Protein AF-A8DVN5-F1 (afdb_monomer)

pLDDT: mean 87.0, std 6.06, range [65.44, 95.31]

Radius of gyration: 21.35 Å; Cα contacts (8 Å, |Δi|>4): 149; chains: 1; bounding box: 51×36×56 Å

Solvent-accessible surface area (backbone atoms only — not comparable to full-atom values): 10436 Å² total; per-residue (Å²): 66,72,69,41,48,72,71,69,41,56,65,69,58,21,48,54,54,31,49,48,52,50,21,44,77,69,68,41,41,72,66,45,21,52,51,52,51,56,56,54,51,62,78,42,45,66,59,52,53,52,48,51,53,45,50,52,50,45,51,50,50,62,72,66,41,55,45,50,56,52,30,52,53,50,42,59,53,58,78,74,45,55,82,71,46,52,57,55,50,52,53,50,52,52,51,48,48,28,54,50,30,40,39,22,37,40,77,47,76,41,47,86,56,44,52,77,50,46,48,63,53,32,46,63,50,37,56,76,67,69,54,61,67,63,58,52,48,50,44,38,52,45,23,46,52,36,45,37,46,47,41,76,45,51,46,8,28,45,43,52,54,68,44,48,45,45,53,45,40,74,72,71,46,89,58,92,84,62,60,59,50,64,64,29,40,57,63,32,48,51,50,51,64,73,69,109

Mean predicted aligned error: 7.01 Å

InterPro domains:
  IPR018461 Na+/H+ antiporter, NhaC-like, C-terminal [PF03553] (139-195)
  IPR032813 Putative Na+/H+ antiporter, N-terminal [PF13726] (1-77)
  IPR052576 Amino Acid Transporter-Related [PTHR37821] (1-196)

Organism: Nematostella vectensis (NCBI:txid45351)

Secondary structure (DSSP, 8-state):
-HHHHHTT--HHHHHHHHHHHHHHHTT-HHHHHHHHHHHHHHHHHHHHHHHHHHHHHHHHHHHHTHHHHHHHHHHHHHTT--HHHHHHHHHHHHHHHHHHHHHHHHTS--HHHHHHHHHHHHHHHHHHTT--HHHHHHHHHHHHHHHHHH--SHHHHIIIIIIIIHHHHHTT---TT--HHHHHHHHHHHHHHHH-

Sequence (196 aa):
MLILSLCRVHVVVALIVGALAGGLLGGLGIEGSLAAFNKGLGGGATVALSYALLGAFAVAIAKSGLAHALADKALAMVGKQDAKGAGLLKWLLIALLLVVAISSQNILPIHIAFIPLLVPPLLYVLSKLQLDRRLIACVLTFGLITPYMFLPVGFGGIFLNDILLANVASGGVDTSSLDVSKAMAIPALGMLFGLL

Foldseek 3Di:
DVVCVVVVHDPVVVVLVVLQVVCVVVVLPNVRSVVVVVVVVVVCVVVVVLVVVLVVVLVVVLVVCPLLVVQVVLVVQLVPDDPVSLVVSLVVVLVVLLVCLLCCQQVPVNLVSCCVRNVPSNVVVCVSSVHDVVLSVLSSCLSNPLCLLAPCGGNVVCCQPVNPLVVCVVVVDDCPPDPSNVVSVVVSVVSVVVSD

Structure (mmCIF, N/CA/C/O backbone):
data_AF-A8DVN5-F1
#
_entry.id   AF-A8DVN5-F1
#
loop_
_atom_site.group_PDB
_atom_site.id
_atom_site.type_symbol
_atom_site.label_atom_id
_atom_site.label_alt_id
_atom_site.label_comp_id
_atom_site.label_asym_id
_atom_site.label_entity_id
_atom_site.label_seq_id
_atom_site.pdbx_PDB_ins_code
_atom_site.Cartn_x
_atom_site.Cartn_y
_atom_site.Cartn_z
_atom_site.occupancy
_atom_site.B_iso_or_equiv
_atom_site.auth_seq_id
_atom_site.auth_comp_id
_atom_site.auth_asym_id
_atom_site.auth_atom_id
_atom_site.pdbx_PDB_model_num
ATOM 1 N N . MET A 1 1 ? 18.841 -1.796 -5.398 1.00 86.94 1 MET A N 1
ATOM 2 C CA . MET A 1 1 ? 17.882 -1.165 -4.462 1.00 86.94 1 MET A CA 1
ATOM 3 C C . MET A 1 1 ? 17.692 -1.989 -3.187 1.00 86.94 1 MET A C 1
ATOM 5 O O . MET A 1 1 ? 18.065 -1.489 -2.140 1.00 86.94 1 MET A O 1
ATOM 9 N N . LEU A 1 2 ? 17.193 -3.236 -3.249 1.00 86.69 2 LEU A N 1
ATOM 10 C CA . LEU A 1 2 ? 16.862 -4.041 -2.052 1.00 86.69 2 LEU A CA 1
ATOM 11 C C . LEU A 1 2 ? 18.014 -4.182 -1.040 1.00 86.69 2 LEU A C 1
ATOM 13 O O . LEU A 1 2 ? 17.809 -3.956 0.147 1.00 86.69 2 LEU A O 1
ATOM 17 N N . ILE A 1 3 ? 19.235 -4.465 -1.508 1.00 91.69 3 ILE A N 1
ATOM 18 C CA . ILE A 1 3 ? 20.427 -4.551 -0.644 1.00 91.69 3 ILE A CA 1
ATOM 19 C C . ILE A 1 3 ? 20.693 -3.215 0.072 1.00 91.69 3 ILE A C 1
ATOM 21 O O . ILE A 1 3 ? 20.896 -3.190 1.278 1.00 91.69 3 ILE A O 1
ATOM 25 N N . LEU A 1 4 ? 20.617 -2.088 -0.644 1.00 91.25 4 LEU A N 1
ATOM 26 C CA . LEU A 1 4 ? 20.818 -0.754 -0.061 1.00 91.25 4 LEU A CA 1
ATOM 27 C C . LEU A 1 4 ? 19.736 -0.420 0.978 1.00 91.25 4 LEU A C 1
ATOM 29 O O . LEU A 1 4 ? 20.048 0.134 2.029 1.00 91.25 4 LEU A O 1
ATOM 33 N N . SER A 1 5 ? 18.480 -0.802 0.723 1.00 86.38 5 SER A N 1
ATOM 34 C CA . SER A 1 5 ? 17.387 -0.650 1.691 1.00 86.38 5 SER A CA 1
ATOM 35 C C . SER A 1 5 ? 17.610 -1.494 2.953 1.00 86.38 5 SER A C 1
ATOM 37 O O . SER A 1 5 ? 17.360 -1.005 4.054 1.00 86.38 5 SER A O 1
ATOM 39 N N . LEU A 1 6 ? 18.147 -2.715 2.823 1.00 91.56 6 LEU A N 1
ATOM 40 C CA . LEU A 1 6 ? 18.544 -3.552 3.966 1.00 91.56 6 LEU A CA 1
ATOM 41 C C . LEU A 1 6 ? 19.697 -2.929 4.766 1.00 91.56 6 LEU A C 1
ATOM 43 O O . LEU A 1 6 ? 19.688 -2.968 5.995 1.00 91.56 6 LEU A O 1
ATOM 47 N N . CYS A 1 7 ? 20.635 -2.269 4.087 1.00 95.00 7 CYS A N 1
ATOM 48 C CA . CYS A 1 7 ? 21.701 -1.481 4.710 1.00 95.00 7 CYS A CA 1
ATOM 49 C C . CYS A 1 7 ? 21.220 -0.146 5.314 1.00 95.00 7 CYS A C 1
ATOM 51 O O . CYS A 1 7 ? 22.049 0.675 5.701 1.00 95.00 7 CYS A O 1
ATOM 53 N N . ARG A 1 8 ? 19.902 0.088 5.410 1.00 93.06 8 ARG A N 1
ATOM 54 C CA . ARG A 1 8 ? 19.282 1.318 5.940 1.00 93.06 8 ARG A CA 1
ATOM 55 C C . ARG A 1 8 ? 19.640 2.592 5.164 1.00 93.06 8 ARG A C 1
ATOM 57 O O . ARG A 1 8 ? 19.583 3.690 5.715 1.00 93.06 8 ARG A O 1
ATOM 64 N N . VAL A 1 9 ? 19.966 2.470 3.878 1.00 93.44 9 VAL A N 1
ATOM 65 C CA . VAL A 1 9 ? 20.128 3.629 2.993 1.00 93.44 9 VAL A CA 1
ATOM 66 C C . VAL A 1 9 ? 18.755 4.212 2.662 1.00 93.44 9 VAL A C 1
ATOM 68 O O . VAL A 1 9 ? 17.797 3.480 2.404 1.00 93.44 9 VAL A O 1
ATOM 71 N N . HIS A 1 10 ? 18.662 5.544 2.643 1.00 93.81 10 HIS A N 1
ATOM 72 C CA . HIS A 1 10 ? 17.427 6.250 2.315 1.00 93.81 10 HIS A CA 1
ATOM 73 C C . HIS A 1 10 ? 16.889 5.830 0.939 1.00 93.81 10 HIS A C 1
ATOM 75 O O . HIS A 1 10 ? 17.646 5.733 -0.031 1.00 93.81 10 HIS A O 1
ATOM 81 N N . VAL A 1 11 ? 15.571 5.629 0.839 1.00 90.50 11 VAL A N 1
ATOM 82 C CA . VAL A 1 11 ? 14.925 5.053 -0.353 1.00 90.50 11 VAL A CA 1
ATOM 83 C C . VAL A 1 11 ? 15.249 5.822 -1.635 1.00 90.50 11 VAL A C 1
ATOM 85 O O . VAL A 1 11 ? 15.548 5.207 -2.651 1.00 90.50 11 VAL A O 1
ATOM 88 N N . VAL A 1 12 ? 15.294 7.158 -1.575 1.00 89.94 12 VAL A N 1
ATOM 89 C CA . VAL A 1 12 ? 15.626 8.008 -2.734 1.00 89.94 12 VAL A CA 1
ATOM 90 C C . VAL A 1 12 ? 17.034 7.709 -3.251 1.00 89.94 12 VAL A C 1
ATOM 92 O O . VAL A 1 12 ? 17.227 7.515 -4.447 1.00 89.94 12 VAL A O 1
ATOM 95 N N . VAL A 1 13 ? 18.012 7.590 -2.351 1.00 92.44 13 VAL A N 1
ATOM 96 C CA . VAL A 1 13 ? 19.398 7.267 -2.717 1.00 92.44 13 VAL A CA 1
ATOM 97 C C . VAL A 1 13 ? 19.477 5.841 -3.264 1.00 92.44 13 VAL A C 1
ATOM 99 O O . VAL A 1 13 ? 20.108 5.605 -4.292 1.00 92.44 13 VAL A O 1
ATOM 102 N N . ALA A 1 14 ? 18.782 4.891 -2.632 1.00 94.06 14 ALA A N 1
ATOM 103 C CA . ALA A 1 14 ? 18.739 3.501 -3.078 1.00 94.06 14 ALA A CA 1
ATOM 104 C C . ALA A 1 14 ? 18.109 3.329 -4.474 1.00 94.06 14 ALA A C 1
ATOM 106 O O . ALA A 1 14 ? 18.527 2.435 -5.219 1.00 94.06 14 ALA A O 1
ATOM 107 N N . LEU A 1 15 ? 17.127 4.168 -4.825 1.00 91.56 15 LEU A N 1
ATOM 108 C CA . LEU A 1 15 ? 16.504 4.218 -6.149 1.00 91.56 15 LEU A CA 1
ATOM 109 C C . LEU A 1 15 ? 17.451 4.804 -7.197 1.00 91.56 15 LEU A C 1
ATOM 111 O O . LEU A 1 15 ? 17.620 4.186 -8.242 1.00 91.56 15 LEU A O 1
ATOM 115 N N . ILE A 1 16 ? 18.113 5.929 -6.904 1.00 92.12 16 ILE A N 1
ATOM 116 C CA . ILE A 1 16 ? 19.079 6.555 -7.825 1.00 92.12 16 ILE A CA 1
ATOM 117 C C . ILE A 1 16 ? 20.225 5.586 -8.130 1.00 92.12 16 ILE A C 1
ATOM 119 O O . ILE A 1 16 ? 20.499 5.288 -9.291 1.00 92.12 16 ILE A O 1
ATOM 123 N N . VAL A 1 17 ? 20.856 5.027 -7.093 1.00 93.56 17 VAL A N 1
ATOM 124 C CA . VAL A 1 17 ? 21.959 4.068 -7.265 1.00 93.56 17 VAL A CA 1
ATOM 125 C C . VAL A 1 17 ? 21.477 2.797 -7.968 1.00 93.56 17 VAL A C 1
ATOM 127 O O . VAL A 1 17 ? 22.17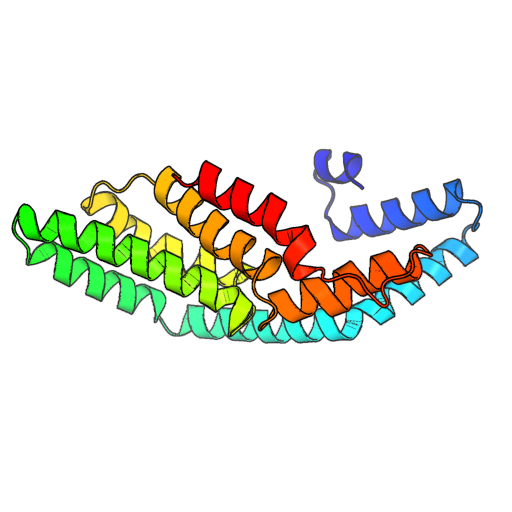7 2.264 -8.822 1.00 93.56 17 VAL A O 1
ATOM 130 N N . GLY A 1 18 ? 20.271 2.318 -7.646 1.00 93.75 18 GLY A N 1
ATOM 131 C CA . GLY A 1 18 ? 19.671 1.159 -8.305 1.00 93.75 18 GLY A CA 1
ATOM 132 C C . GLY A 1 18 ? 19.414 1.378 -9.797 1.00 93.75 18 GLY A C 1
ATOM 133 O O . GLY A 1 18 ? 19.728 0.493 -10.588 1.00 93.75 18 GLY A O 1
ATOM 134 N N . ALA A 1 19 ? 18.887 2.543 -10.174 1.00 92.75 19 ALA A N 1
ATOM 135 C CA . ALA A 1 19 ? 18.625 2.904 -11.564 1.00 92.75 19 ALA A CA 1
ATOM 136 C C . ALA A 1 19 ? 19.923 3.038 -12.370 1.00 92.75 19 ALA A C 1
ATOM 138 O O . ALA A 1 19 ? 20.016 2.491 -13.465 1.00 92.75 19 ALA A O 1
ATOM 139 N N . LEU A 1 20 ? 20.946 3.690 -11.804 1.00 93.81 20 LEU A N 1
ATOM 140 C CA . LEU A 1 20 ? 22.261 3.808 -12.441 1.00 93.81 20 LEU A CA 1
ATOM 141 C C . LEU A 1 20 ? 22.938 2.443 -12.600 1.00 93.81 20 LEU A C 1
ATOM 143 O O . LEU A 1 20 ? 23.402 2.115 -13.686 1.00 93.81 20 LEU A O 1
ATOM 147 N N . ALA A 1 21 ? 22.951 1.618 -11.550 1.00 93.88 21 ALA A N 1
ATOM 148 C CA . ALA A 1 21 ? 23.516 0.272 -11.626 1.00 93.88 21 ALA A CA 1
ATOM 149 C C . ALA A 1 21 ? 22.774 -0.601 -12.652 1.00 93.88 21 ALA A C 1
ATOM 151 O O . ALA A 1 21 ? 23.415 -1.284 -13.446 1.00 93.88 21 ALA A O 1
ATOM 152 N N . GLY A 1 22 ? 21.438 -0.552 -12.671 1.00 94.25 22 GLY A N 1
ATOM 153 C CA . GLY A 1 22 ? 20.622 -1.286 -13.639 1.00 94.25 22 GLY A CA 1
ATOM 154 C C . GLY A 1 22 ? 20.853 -0.829 -15.079 1.00 94.25 22 GLY A C 1
ATOM 155 O O . GLY A 1 22 ? 21.000 -1.667 -15.962 1.00 94.25 22 GLY A O 1
ATOM 156 N N . GLY A 1 23 ? 20.949 0.481 -15.317 1.00 94.56 23 GLY A N 1
ATOM 157 C CA . GLY A 1 23 ? 21.211 1.017 -16.651 1.00 94.56 23 GLY A CA 1
ATOM 158 C C . GLY A 1 23 ? 22.626 0.719 -17.156 1.00 94.56 23 GLY A C 1
ATOM 159 O O . GLY A 1 23 ? 22.794 0.357 -18.320 1.00 94.56 23 GLY A O 1
ATOM 160 N N . LEU A 1 24 ? 23.632 0.765 -16.276 1.00 94.88 24 LEU A N 1
ATOM 161 C CA . LEU A 1 24 ? 25.003 0.374 -16.613 1.00 94.88 24 LEU A CA 1
ATOM 162 C C . LEU A 1 24 ? 25.105 -1.120 -16.937 1.00 94.88 24 LEU A C 1
ATOM 164 O O . LEU A 1 24 ? 25.673 -1.478 -17.966 1.00 94.88 24 LEU A O 1
ATOM 168 N N . LEU A 1 25 ? 24.518 -1.987 -16.105 1.00 95.31 25 LEU A N 1
ATOM 169 C CA . LEU A 1 25 ? 24.479 -3.433 -16.357 1.00 95.31 25 LEU A CA 1
ATOM 170 C C . LEU A 1 25 ? 23.654 -3.784 -17.603 1.00 95.31 25 LEU A C 1
ATOM 172 O O . LEU A 1 25 ? 23.974 -4.744 -18.297 1.00 95.31 25 LEU A O 1
ATOM 176 N N . GLY A 1 26 ? 22.622 -2.995 -17.906 1.00 93.62 26 GLY A N 1
ATOM 177 C CA . GLY A 1 26 ? 21.804 -3.114 -19.113 1.00 93.62 26 GLY A CA 1
ATOM 178 C C . GLY A 1 26 ? 22.452 -2.549 -20.382 1.00 93.62 26 GLY A C 1
ATOM 179 O O . GLY A 1 26 ? 21.813 -2.560 -21.430 1.00 93.62 26 GLY A O 1
ATOM 180 N N . GLY A 1 27 ? 23.688 -2.041 -20.312 1.00 94.00 27 GLY A N 1
ATOM 181 C CA . GLY A 1 27 ? 24.432 -1.555 -21.478 1.00 94.00 27 GLY A CA 1
ATOM 182 C C . GLY A 1 27 ? 24.038 -0.159 -21.972 1.00 94.00 27 GLY A C 1
ATOM 183 O O . GLY A 1 27 ? 24.464 0.240 -23.051 1.00 94.00 27 GLY A O 1
ATOM 184 N N . LEU A 1 28 ? 23.266 0.613 -21.200 1.00 93.69 28 LEU A N 1
ATOM 185 C CA . LEU A 1 28 ? 22.834 1.965 -21.587 1.00 93.69 28 LEU A CA 1
ATOM 186 C C . LEU A 1 28 ? 23.947 3.022 -21.455 1.00 93.69 28 LEU A C 1
ATOM 188 O O . LEU A 1 28 ? 23.787 4.151 -21.918 1.00 93.69 28 LEU A O 1
ATOM 192 N N . GLY A 1 29 ? 25.059 2.690 -20.791 1.00 94.56 29 GLY A N 1
ATOM 193 C CA . GLY A 1 29 ? 26.097 3.659 -20.430 1.00 94.56 29 GLY A CA 1
ATOM 194 C C . GLY A 1 29 ? 25.597 4.715 -19.434 1.00 94.56 29 GLY A C 1
ATOM 195 O O . GLY A 1 29 ? 24.457 4.669 -18.967 1.00 94.56 29 GLY A O 1
ATOM 196 N N . ILE A 1 30 ? 26.454 5.674 -19.073 1.00 94.12 30 ILE A N 1
ATOM 197 C CA . ILE A 1 30 ? 26.106 6.718 -18.090 1.00 94.12 30 ILE A CA 1
ATOM 198 C C . ILE A 1 30 ? 25.008 7.638 -18.642 1.00 94.12 30 ILE A C 1
ATOM 200 O O . ILE A 1 30 ? 23.983 7.829 -17.990 1.00 94.12 30 ILE A O 1
ATOM 204 N N . GLU A 1 31 ? 25.189 8.161 -19.857 1.00 94.19 31 GLU A N 1
ATOM 205 C CA . GLU A 1 31 ? 24.235 9.084 -20.485 1.00 94.19 31 GLU A CA 1
ATOM 206 C C . GLU A 1 31 ? 22.868 8.435 -20.725 1.00 94.19 31 GLU A C 1
ATOM 208 O O . GLU A 1 31 ? 21.846 9.015 -20.358 1.00 94.19 31 GLU A O 1
ATOM 213 N N . GLY A 1 32 ? 22.830 7.210 -21.262 1.00 94.12 32 GLY A N 1
ATOM 214 C CA . GLY A 1 32 ? 21.573 6.495 -21.490 1.00 94.12 32 GLY A CA 1
ATOM 215 C C . GLY A 1 32 ? 20.847 6.152 -20.189 1.00 94.12 32 GLY A C 1
ATOM 216 O O . GLY A 1 32 ? 19.625 6.281 -20.120 1.00 94.12 32 GLY A O 1
ATOM 217 N N . SER A 1 33 ? 21.583 5.803 -19.128 1.00 94.88 33 SER A N 1
ATOM 218 C CA . SER A 1 33 ? 20.999 5.560 -17.799 1.00 94.88 33 SER A CA 1
ATOM 219 C C . SER A 1 33 ? 20.362 6.824 -17.214 1.00 94.88 33 SER A C 1
ATOM 221 O O . SER A 1 33 ? 19.240 6.771 -16.708 1.00 94.88 33 SER A O 1
ATOM 223 N N . LEU A 1 34 ? 21.043 7.970 -17.314 1.00 92.81 34 LEU A N 1
ATOM 224 C CA . LEU A 1 34 ? 20.522 9.273 -16.880 1.00 92.81 34 LEU A CA 1
ATOM 225 C C . LEU A 1 34 ? 19.300 9.702 -17.699 1.00 92.81 34 LEU A C 1
ATOM 227 O O . LEU A 1 34 ? 18.303 10.150 -17.130 1.00 92.81 34 LEU A O 1
ATOM 231 N N . ALA A 1 35 ? 19.345 9.530 -19.021 1.00 92.50 35 ALA A N 1
ATOM 232 C CA . ALA A 1 35 ? 18.228 9.846 -19.905 1.00 92.50 35 ALA A CA 1
ATOM 233 C C . ALA A 1 35 ? 16.995 8.979 -19.600 1.00 92.50 35 ALA A C 1
ATOM 235 O O . ALA A 1 35 ? 15.887 9.507 -19.473 1.00 92.50 35 ALA A O 1
ATOM 236 N N . ALA A 1 36 ? 17.180 7.667 -19.420 1.00 90.94 36 ALA A N 1
ATOM 237 C CA . ALA A 1 36 ? 16.108 6.745 -19.051 1.00 90.94 36 ALA A CA 1
ATOM 238 C C . ALA A 1 36 ? 15.517 7.075 -17.671 1.00 90.94 36 ALA A C 1
ATOM 240 O O . ALA A 1 36 ? 14.294 7.119 -17.523 1.00 90.94 36 ALA A O 1
ATOM 241 N N . PHE A 1 37 ? 16.366 7.375 -16.682 1.00 90.19 37 PHE A N 1
ATOM 242 C CA . PHE A 1 37 ? 15.931 7.793 -15.349 1.00 90.19 37 PHE A CA 1
ATOM 243 C C . PHE A 1 37 ? 15.092 9.078 -15.399 1.00 90.19 37 PHE A C 1
ATOM 245 O O . PHE A 1 37 ? 13.971 9.100 -14.890 1.00 90.19 37 PHE A O 1
ATOM 252 N N . ASN A 1 38 ? 15.579 10.121 -16.080 1.00 88.81 38 ASN A N 1
ATOM 253 C CA . ASN A 1 38 ? 14.861 11.390 -16.224 1.00 88.81 38 ASN A CA 1
ATOM 254 C C . ASN A 1 38 ? 13.527 11.224 -16.965 1.00 88.81 38 ASN A C 1
ATOM 256 O O . ASN A 1 38 ? 12.514 11.789 -16.548 1.00 88.81 38 ASN A O 1
ATOM 260 N N . LYS A 1 39 ? 13.494 10.409 -18.026 1.00 88.00 39 LYS A N 1
ATOM 261 C CA . LYS A 1 39 ? 12.252 10.090 -18.744 1.00 88.00 39 LYS A CA 1
ATOM 262 C C . LYS A 1 39 ? 11.246 9.368 -17.839 1.00 88.00 39 LYS A C 1
ATOM 264 O O . LYS A 1 39 ? 10.057 9.678 -17.888 1.00 88.00 39 LYS A O 1
ATOM 269 N N . GLY A 1 40 ? 11.721 8.459 -16.985 1.00 83.81 40 GLY A N 1
ATOM 270 C CA . GLY A 1 40 ? 10.896 7.756 -15.999 1.00 83.81 40 GLY A CA 1
ATOM 271 C C . GLY A 1 40 ? 10.262 8.684 -14.956 1.00 83.81 40 GLY A C 1
ATOM 272 O O . GLY A 1 40 ? 9.111 8.473 -14.577 1.00 83.81 40 GLY A O 1
ATOM 273 N N . LEU A 1 41 ? 10.959 9.749 -14.540 1.00 83.25 41 LEU A N 1
ATOM 274 C CA . LEU A 1 41 ? 10.416 10.743 -13.601 1.00 83.25 41 LEU A CA 1
ATOM 275 C C . LEU A 1 41 ? 9.219 11.506 -14.185 1.00 83.25 41 LEU A C 1
ATOM 277 O O . LEU A 1 41 ? 8.247 11.759 -13.473 1.00 83.25 41 LEU A O 1
ATOM 281 N N . GLY A 1 42 ? 9.264 11.839 -15.480 1.00 76.69 42 GLY A N 1
ATOM 282 C CA . GLY A 1 42 ? 8.189 12.570 -16.158 1.00 76.69 42 GLY A CA 1
ATOM 283 C C . GLY A 1 42 ? 6.854 11.820 -16.152 1.00 76.69 42 GLY A C 1
ATOM 284 O O . GLY A 1 42 ? 5.818 12.421 -15.877 1.00 76.69 42 GLY A O 1
ATOM 285 N N . GLY A 1 43 ? 6.878 10.498 -16.363 1.00 71.88 43 GLY A N 1
ATOM 286 C CA . GLY A 1 43 ? 5.673 9.656 -16.333 1.00 71.88 43 GLY A CA 1
ATOM 287 C C . GLY A 1 43 ? 4.994 9.586 -14.958 1.00 71.88 43 GLY A C 1
ATOM 288 O O . GLY A 1 43 ? 3.792 9.355 -14.876 1.00 71.88 43 GLY A O 1
ATOM 289 N N . GLY A 1 44 ? 5.743 9.835 -13.878 1.00 72.56 44 GLY A N 1
ATOM 290 C CA . GLY A 1 44 ? 5.236 9.841 -12.504 1.00 72.56 44 GLY A CA 1
ATOM 291 C C . GLY A 1 44 ? 4.881 11.225 -11.953 1.00 72.56 44 GLY A C 1
ATOM 292 O O . GLY A 1 44 ? 4.370 11.306 -10.837 1.00 72.56 44 GLY A O 1
ATO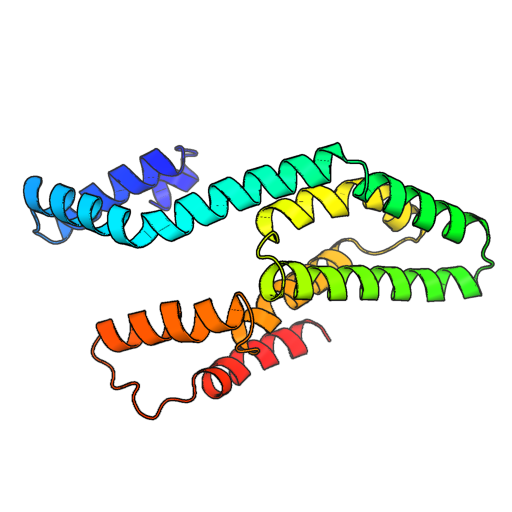M 293 N N . ALA A 1 45 ? 5.135 12.315 -12.687 1.00 78.69 45 ALA A N 1
ATOM 294 C CA . ALA A 1 45 ? 5.007 13.678 -12.161 1.00 78.69 45 ALA A CA 1
ATOM 295 C C . ALA A 1 45 ? 3.567 14.030 -11.746 1.00 78.69 45 ALA A C 1
ATOM 297 O O . ALA A 1 45 ? 3.351 14.566 -10.657 1.00 78.69 45 ALA A O 1
ATOM 298 N N . THR A 1 46 ? 2.575 13.669 -12.566 1.00 72.75 46 THR A N 1
ATOM 299 C CA . THR A 1 46 ? 1.150 13.861 -12.245 1.00 72.75 46 THR A CA 1
ATOM 300 C C . THR A 1 46 ? 0.768 13.099 -10.978 1.00 72.75 46 THR A C 1
ATOM 302 O O . THR A 1 46 ? 0.152 13.660 -10.076 1.00 72.75 46 THR A O 1
ATOM 305 N N . VAL A 1 47 ? 1.215 11.845 -10.865 1.00 75.25 47 VAL A N 1
ATOM 306 C CA . VAL A 1 47 ? 0.972 10.992 -9.694 1.00 75.25 47 VAL A CA 1
ATOM 307 C C . VAL A 1 47 ? 1.628 11.584 -8.440 1.00 75.25 47 VAL A C 1
ATOM 309 O O . VAL A 1 47 ? 1.004 11.632 -7.381 1.00 75.25 47 VAL A O 1
ATOM 312 N N . ALA A 1 48 ? 2.856 12.099 -8.554 1.00 79.81 48 ALA A N 1
ATOM 313 C CA . ALA A 1 48 ? 3.574 12.735 -7.453 1.00 79.81 48 ALA A CA 1
ATOM 314 C C . ALA A 1 48 ? 2.872 14.010 -6.953 1.00 79.81 48 ALA A C 1
ATOM 316 O O . ALA A 1 48 ? 2.707 14.181 -5.744 1.00 79.81 48 ALA A O 1
ATOM 317 N N . LEU A 1 49 ? 2.415 14.877 -7.863 1.00 83.44 49 LEU A N 1
ATOM 318 C CA . LEU A 1 49 ? 1.655 16.084 -7.516 1.00 83.44 49 LEU A CA 1
ATOM 319 C C . LEU A 1 49 ? 0.321 15.741 -6.847 1.00 83.44 49 LEU A C 1
ATOM 321 O O . LEU A 1 49 ? -0.006 16.314 -5.804 1.00 83.44 49 LEU A O 1
ATOM 325 N N . SER A 1 50 ? -0.421 14.774 -7.393 1.00 78.25 50 SER A N 1
ATOM 326 C CA . SER A 1 50 ? -1.657 14.283 -6.777 1.00 78.25 50 SER A CA 1
ATOM 327 C C . SER A 1 50 ? -1.408 13.756 -5.365 1.00 78.25 50 SER A C 1
ATOM 329 O O . SER A 1 50 ? -2.154 14.112 -4.455 1.00 78.25 50 SER A O 1
ATOM 331 N N . TYR A 1 51 ? -0.335 12.989 -5.139 1.00 79.38 51 TYR A N 1
ATOM 332 C CA . TYR A 1 51 ? 0.015 12.508 -3.799 1.00 79.38 51 TYR A CA 1
ATOM 333 C C . TYR A 1 51 ? 0.481 13.611 -2.849 1.00 79.38 51 TYR A C 1
ATOM 335 O O . TYR A 1 51 ? 0.179 13.532 -1.658 1.00 79.38 51 TYR A O 1
ATOM 343 N N . ALA A 1 52 ? 1.162 14.650 -3.336 1.00 85.56 52 ALA A N 1
ATOM 344 C CA . ALA A 1 52 ? 1.531 15.796 -2.507 1.00 85.56 52 ALA A CA 1
ATOM 345 C C . ALA A 1 52 ? 0.281 16.523 -1.979 1.00 85.56 52 ALA A C 1
ATOM 347 O O . ALA A 1 52 ? 0.172 16.784 -0.778 1.00 85.56 52 ALA A O 1
ATOM 348 N N . LEU A 1 53 ? -0.698 16.774 -2.855 1.00 85.62 53 LEU A N 1
ATOM 349 C CA . LEU A 1 53 ? -1.991 17.362 -2.483 1.00 85.62 53 LEU A CA 1
ATOM 350 C C . LEU A 1 53 ? -2.773 16.457 -1.528 1.00 85.62 53 LEU A C 1
ATOM 352 O O . LEU A 1 53 ? -3.339 16.930 -0.543 1.00 85.62 53 LEU A O 1
ATOM 356 N N . LEU A 1 54 ? -2.767 15.149 -1.778 1.00 84.12 54 LEU A N 1
ATOM 357 C CA . LEU A 1 54 ? -3.439 14.183 -0.918 1.00 84.12 54 LEU A CA 1
ATOM 358 C C . LEU A 1 54 ? -2.796 14.079 0.469 1.00 84.12 54 LEU A C 1
ATOM 360 O O . LEU A 1 54 ? -3.498 13.948 1.470 1.00 84.12 54 LEU A O 1
ATOM 364 N N . GLY A 1 55 ? -1.469 14.183 0.534 1.00 84.00 55 GLY A N 1
ATOM 365 C CA . GLY A 1 55 ? -0.720 14.289 1.780 1.00 84.00 55 GLY A CA 1
ATOM 366 C C . GLY A 1 55 ? -1.095 15.554 2.550 1.00 84.00 55 GLY A C 1
ATOM 367 O O . GLY A 1 55 ? -1.392 15.476 3.741 1.00 84.00 55 GLY A O 1
ATOM 368 N N . ALA A 1 56 ? -1.173 16.704 1.873 1.00 87.81 56 ALA A N 1
ATOM 369 C CA . ALA A 1 56 ? -1.629 17.953 2.484 1.00 87.81 56 ALA A CA 1
ATOM 370 C C . ALA A 1 56 ? -3.068 17.841 3.022 1.00 87.81 56 ALA A C 1
ATOM 372 O O . ALA A 1 56 ? -3.340 18.248 4.153 1.00 87.81 56 ALA A O 1
ATOM 373 N N . PHE A 1 57 ? -3.972 17.222 2.259 1.00 85.62 57 PHE A N 1
ATOM 374 C CA . PHE A 1 57 ? -5.338 16.934 2.696 1.00 85.62 57 PHE A CA 1
ATOM 375 C C . PHE A 1 57 ? -5.371 16.011 3.922 1.00 85.62 57 PHE A C 1
ATOM 377 O O . PHE A 1 57 ? -6.071 16.296 4.893 1.00 85.62 57 PHE A O 1
ATOM 384 N N . ALA A 1 58 ? -4.569 14.945 3.935 1.00 83.12 58 ALA A N 1
ATOM 385 C CA . ALA A 1 58 ? -4.491 14.045 5.079 1.00 83.12 58 ALA A CA 1
ATOM 386 C C . ALA A 1 58 ? -3.947 14.738 6.338 1.00 83.12 58 ALA A C 1
ATOM 388 O O . ALA A 1 58 ? -4.464 14.513 7.431 1.00 83.12 58 ALA A O 1
ATOM 389 N N . VAL A 1 59 ? -2.963 15.633 6.192 1.00 86.06 59 VAL A N 1
ATOM 390 C CA . VAL A 1 59 ? -2.479 16.484 7.292 1.00 86.06 59 VAL A CA 1
ATOM 391 C C . VAL A 1 59 ? -3.585 17.420 7.790 1.00 86.06 59 VAL A C 1
ATOM 393 O O . VAL A 1 59 ? -3.723 17.604 9.000 1.00 86.06 59 VAL A O 1
ATOM 396 N N . ALA A 1 60 ? -4.405 17.984 6.900 1.00 87.62 60 ALA A N 1
ATOM 397 C CA . ALA A 1 60 ? -5.540 18.821 7.289 1.00 87.62 60 ALA A CA 1
ATOM 398 C C . ALA A 1 60 ? -6.598 18.028 8.080 1.00 87.62 60 ALA A C 1
ATOM 400 O O . ALA A 1 60 ? -7.023 18.481 9.145 1.00 87.62 60 ALA A O 1
ATOM 401 N N . ILE A 1 61 ? -6.959 16.815 7.636 1.00 83.75 61 ILE A N 1
ATOM 402 C CA . ILE A 1 61 ? -7.838 15.919 8.411 1.00 83.75 61 ILE A CA 1
ATOM 403 C C . ILE A 1 61 ? -7.192 15.591 9.759 1.00 83.75 61 ILE A C 1
ATOM 405 O O . ILE A 1 61 ? -7.869 15.655 10.785 1.00 83.75 61 ILE A O 1
ATOM 409 N N . ALA A 1 62 ? -5.891 15.298 9.789 1.00 82.50 62 ALA A N 1
ATOM 410 C CA . ALA A 1 62 ? -5.188 14.998 11.030 1.00 82.50 62 ALA A CA 1
ATOM 411 C C . ALA A 1 62 ? -5.281 16.138 12.047 1.00 82.50 62 ALA A C 1
ATOM 413 O O . ALA A 1 62 ? -5.560 15.903 13.222 1.00 82.50 62 ALA A O 1
ATOM 414 N N . LYS A 1 63 ? -5.127 17.378 11.579 1.00 87.56 63 LYS A N 1
ATOM 415 C CA . LYS A 1 63 ? -5.247 18.577 12.414 1.00 87.56 63 LYS A CA 1
ATOM 416 C C . LYS A 1 63 ? -6.686 18.956 12.768 1.00 87.56 63 LYS A C 1
ATOM 418 O O . LYS A 1 63 ? -6.879 19.687 13.731 1.00 87.56 63 LYS A O 1
ATOM 423 N N . SER A 1 64 ? -7.689 18.462 12.039 1.00 88.19 64 SER A N 1
ATOM 424 C CA . SER A 1 64 ? -9.105 18.758 12.315 1.00 88.19 64 SER A CA 1
ATOM 425 C C . SER A 1 64 ? -9.646 18.113 13.598 1.00 88.19 64 SER A C 1
ATOM 427 O O . SER A 1 64 ? -10.718 18.485 14.064 1.00 88.19 64 SER A O 1
ATOM 429 N N . GLY A 1 65 ? -8.952 17.111 14.151 1.00 85.56 65 GLY A N 1
ATOM 430 C CA . GLY A 1 65 ? -9.423 16.360 15.318 1.00 85.56 65 GLY A CA 1
ATOM 431 C C . GLY A 1 65 ? -10.529 15.338 15.020 1.00 85.56 65 GLY A C 1
ATOM 432 O O . GLY A 1 65 ? -10.967 14.650 15.939 1.00 85.56 65 GLY A O 1
ATOM 433 N N . LEU A 1 66 ? -10.949 15.165 13.757 1.00 83.62 66 LEU A N 1
ATOM 434 C CA . LEU A 1 66 ? -11.989 14.202 13.354 1.00 83.62 66 LEU A CA 1
ATOM 435 C C . LEU A 1 66 ? -11.742 12.785 13.890 1.00 83.62 66 LEU A C 1
ATOM 437 O O . LEU A 1 66 ? -12.656 12.150 14.412 1.00 83.62 66 LEU A O 1
ATOM 441 N N . ALA A 1 67 ? -10.504 12.292 13.798 1.00 81.06 67 ALA A N 1
ATOM 442 C CA . ALA A 1 67 ? -10.154 10.957 14.280 1.00 81.06 67 ALA A CA 1
ATOM 443 C C . ALA A 1 67 ? -10.307 10.826 15.807 1.00 81.06 67 ALA A C 1
ATOM 445 O O . ALA A 1 67 ? -10.711 9.773 16.296 1.00 81.06 67 ALA A O 1
ATOM 446 N N . HIS A 1 68 ? -10.026 11.896 16.559 1.00 84.44 68 HIS A N 1
ATOM 447 C CA . HIS A 1 68 ? -10.215 11.930 18.012 1.00 84.44 68 HIS A CA 1
ATOM 448 C C . HIS A 1 68 ? -11.702 12.014 18.362 1.00 84.44 68 HIS A C 1
ATOM 450 O O . HIS A 1 68 ? -12.175 11.211 19.154 1.00 84.44 68 HIS A O 1
ATOM 456 N N . ALA A 1 69 ? -12.473 12.862 17.674 1.00 85.81 69 ALA A N 1
ATOM 457 C CA . ALA A 1 69 ? -13.922 12.949 17.865 1.00 85.81 69 ALA A CA 1
ATOM 458 C C . ALA A 1 69 ? -14.637 11.610 17.593 1.00 85.81 69 ALA A C 1
ATOM 460 O O . ALA A 1 69 ? -15.562 11.229 18.315 1.00 85.81 69 ALA A O 1
ATOM 461 N N . LEU A 1 70 ? -14.198 10.865 16.571 1.00 81.56 70 LEU A N 1
ATOM 462 C CA . LEU A 1 70 ? -14.686 9.510 16.301 1.00 81.56 70 LEU A CA 1
ATOM 463 C C . LEU A 1 70 ? -14.339 8.541 17.437 1.00 81.56 70 LEU A C 1
ATOM 465 O O . LEU A 1 70 ? -15.204 7.768 17.854 1.00 81.56 70 LEU A O 1
ATOM 469 N N . ALA A 1 71 ? -13.108 8.592 17.948 1.00 81.25 71 ALA A N 1
ATOM 470 C CA . ALA A 1 71 ? -12.672 7.756 19.062 1.00 81.25 71 ALA A CA 1
ATOM 471 C C . ALA A 1 71 ? -13.434 8.072 20.358 1.00 81.25 71 ALA A C 1
ATOM 473 O O . ALA A 1 71 ? -13.917 7.149 21.012 1.00 81.25 71 ALA A O 1
ATOM 474 N N . ASP A 1 72 ? -13.627 9.350 20.681 1.00 86.06 72 ASP A N 1
ATOM 475 C CA . ASP A 1 72 ? -14.374 9.802 21.858 1.00 86.06 72 ASP A CA 1
ATOM 476 C C . ASP A 1 72 ? -15.838 9.367 21.785 1.00 86.06 72 ASP A C 1
ATOM 478 O O . ASP A 1 72 ? -16.394 8.839 22.752 1.00 86.06 72 ASP A O 1
ATOM 482 N N . LYS A 1 73 ? -16.465 9.510 20.610 1.00 85.50 73 LYS A N 1
ATOM 483 C CA . LYS A 1 73 ? -17.839 9.048 20.385 1.00 85.50 73 LYS A CA 1
ATOM 484 C C . LYS A 1 73 ? -17.946 7.529 20.507 1.00 85.50 73 LYS A C 1
ATOM 486 O O . LYS A 1 73 ? -18.889 7.036 21.126 1.00 85.50 73 LYS A O 1
ATOM 491 N N . ALA A 1 74 ? -16.986 6.787 19.954 1.00 81.62 74 ALA A N 1
ATOM 492 C CA . ALA A 1 74 ? -16.927 5.337 20.105 1.00 81.62 74 ALA A CA 1
ATOM 493 C C . ALA A 1 74 ? -16.768 4.939 21.581 1.00 81.62 74 ALA A C 1
ATOM 495 O O . ALA A 1 74 ? -17.508 4.083 22.064 1.00 81.62 74 ALA A O 1
ATOM 496 N N . LEU A 1 75 ? -15.885 5.610 22.325 1.00 80.31 75 LEU A N 1
ATOM 497 C CA . LEU A 1 75 ? -15.651 5.352 23.744 1.00 80.31 75 LEU A CA 1
ATOM 498 C C . LEU A 1 75 ? -16.883 5.659 24.609 1.00 80.31 75 LEU A C 1
ATOM 500 O O . LEU A 1 75 ? -17.238 4.865 25.482 1.00 80.31 75 LEU A O 1
ATOM 504 N N . ALA A 1 76 ? -17.574 6.767 24.338 1.00 82.88 76 ALA A N 1
ATOM 505 C CA . ALA A 1 76 ? -18.813 7.124 25.024 1.00 82.88 76 ALA A CA 1
ATOM 506 C C . ALA A 1 76 ? -19.927 6.086 24.799 1.00 82.88 76 ALA A C 1
ATOM 508 O O . ALA A 1 76 ? -20.758 5.878 25.683 1.00 82.88 76 ALA A O 1
ATOM 509 N N . MET A 1 77 ? -19.946 5.420 23.639 1.00 79.31 77 MET A N 1
ATOM 510 C CA . MET A 1 77 ? -20.866 4.308 23.373 1.00 79.31 77 MET A CA 1
ATOM 511 C C . MET A 1 77 ? -20.454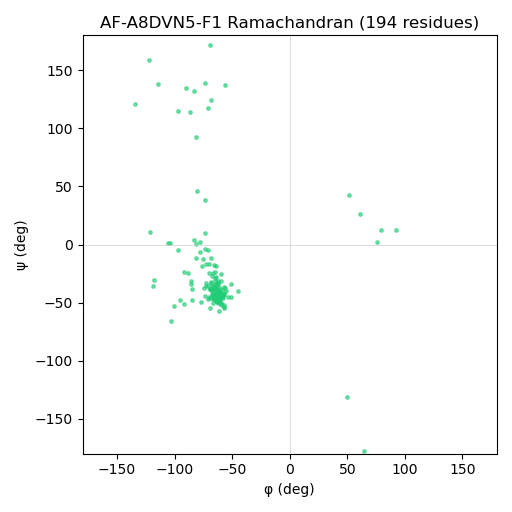 3.024 24.104 1.00 79.31 77 MET A C 1
ATOM 513 O O . MET A 1 77 ? -21.335 2.339 24.618 1.00 79.31 77 MET A O 1
ATOM 517 N N . VAL A 1 78 ? -19.150 2.729 24.225 1.00 78.12 78 VAL A N 1
ATOM 518 C CA . VAL A 1 78 ? -18.649 1.592 25.031 1.00 78.12 78 VAL A CA 1
ATOM 519 C C . VAL A 1 78 ? -19.109 1.714 26.485 1.00 78.12 78 VAL A C 1
ATOM 521 O O . VAL A 1 78 ? -19.585 0.744 27.064 1.00 78.12 78 VAL A O 1
ATOM 524 N N . GLY A 1 79 ? -18.988 2.907 27.078 1.00 71.19 79 GLY A N 1
ATOM 525 C CA . GLY A 1 79 ? -19.299 3.130 28.495 1.00 71.19 79 GLY A CA 1
ATOM 526 C C . GLY A 1 79 ? -20.782 3.010 28.869 1.00 71.19 79 GLY A C 1
ATOM 527 O O . GLY A 1 79 ? -21.096 2.985 30.054 1.00 71.19 79 GLY A O 1
ATOM 528 N N . LYS A 1 80 ? -21.691 2.946 27.887 1.00 77.44 80 LYS A N 1
ATOM 529 C CA . LYS A 1 80 ? -23.152 2.926 28.088 1.00 77.44 80 LYS A CA 1
ATOM 530 C C . LYS A 1 80 ? -23.798 1.554 27.864 1.00 77.44 80 LYS A C 1
ATOM 532 O O . LYS A 1 80 ? -25.020 1.459 27.919 1.00 77.44 80 LYS A O 1
ATOM 53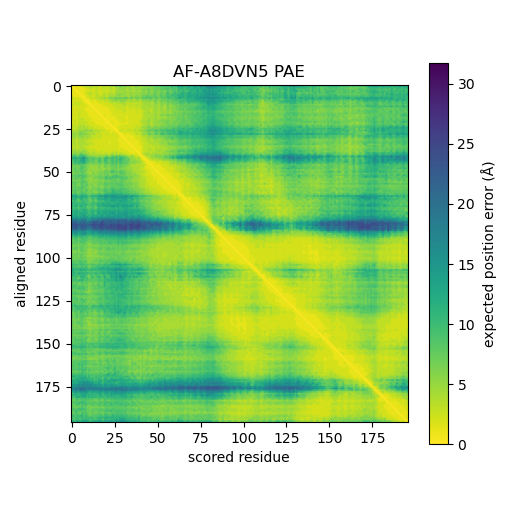7 N N . GLN A 1 81 ? -23.022 0.519 27.545 1.00 73.12 81 GLN A N 1
ATOM 538 C CA . GLN A 1 81 ? -23.556 -0.764 27.085 1.00 73.12 81 GLN A CA 1
ATOM 539 C C . GLN A 1 81 ?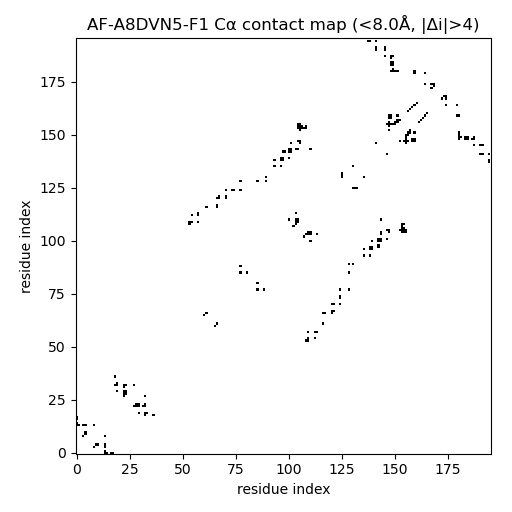 -23.292 -1.918 28.058 1.00 73.12 81 GLN A C 1
ATOM 541 O O . GLN A 1 81 ? -22.178 -2.088 28.547 1.00 73.12 81 GLN A O 1
ATOM 546 N N . ASP A 1 82 ? -24.306 -2.768 28.246 1.00 71.06 82 ASP A N 1
ATOM 547 C CA . ASP A 1 82 ? -24.182 -4.075 28.902 1.00 71.06 82 ASP A CA 1
ATOM 548 C C . ASP A 1 82 ? -23.378 -5.078 28.049 1.00 71.06 82 ASP A C 1
ATOM 550 O O . ASP A 1 82 ? -23.104 -4.851 26.866 1.00 71.06 82 ASP A O 1
ATOM 554 N N . ALA A 1 83 ? -23.059 -6.249 28.615 1.00 65.88 83 ALA A N 1
ATOM 555 C CA . ALA A 1 83 ? -22.251 -7.297 27.975 1.00 65.88 83 ALA A CA 1
ATOM 556 C C . ALA A 1 83 ? -22.715 -7.696 26.552 1.00 65.88 83 ALA A C 1
ATOM 558 O O . ALA A 1 83 ? -21.881 -7.985 25.693 1.00 65.88 83 ALA A O 1
ATOM 559 N N . LYS A 1 84 ? -24.029 -7.666 26.264 1.00 65.44 84 LYS A N 1
ATOM 560 C CA . LYS A 1 84 ? -24.571 -7.903 24.909 1.00 65.44 84 LYS A CA 1
ATOM 561 C C . LYS A 1 84 ? -24.310 -6.739 23.942 1.00 65.44 84 LYS A C 1
ATOM 563 O O . LYS A 1 84 ? -24.043 -6.979 22.767 1.00 65.44 84 LYS A O 1
ATOM 568 N N . GLY A 1 85 ? -24.351 -5.494 24.419 1.00 73.44 85 GLY A N 1
ATOM 569 C CA . GLY A 1 85 ? -24.062 -4.310 23.605 1.00 73.44 85 GLY A CA 1
ATOM 570 C C . GLY A 1 85 ? -22.590 -4.243 23.198 1.00 73.44 85 GLY A C 1
ATOM 571 O O . GLY A 1 85 ? -22.290 -3.974 22.035 1.00 73.44 85 GLY A O 1
ATOM 572 N N . ALA A 1 86 ? -21.685 -4.635 24.102 1.00 75.25 86 ALA A N 1
ATOM 573 C CA . ALA A 1 86 ? -20.250 -4.673 23.825 1.00 75.25 86 ALA A CA 1
ATOM 574 C C . ALA A 1 86 ? -19.899 -5.547 22.604 1.00 75.25 86 ALA A C 1
ATOM 576 O O . ALA A 1 86 ? -19.024 -5.183 21.819 1.00 75.25 86 ALA A O 1
ATOM 577 N N . GLY A 1 87 ? -20.594 -6.674 22.401 1.00 83.06 87 GLY A N 1
ATOM 578 C CA . GLY A 1 87 ? -20.411 -7.526 21.220 1.00 83.06 87 GLY A CA 1
ATOM 579 C C . GLY A 1 87 ? -20.856 -6.858 19.916 1.00 83.06 87 GLY A C 1
ATOM 580 O O . GLY A 1 87 ? -20.146 -6.925 18.914 1.00 83.06 87 GLY A O 1
ATOM 581 N N . LEU A 1 88 ? -21.993 -6.160 19.931 1.00 83.88 88 LEU A N 1
ATOM 582 C CA . LEU A 1 88 ? -22.501 -5.433 18.764 1.00 83.88 88 LEU A CA 1
ATOM 583 C C . LEU A 1 88 ? -21.581 -4.263 18.389 1.00 83.88 88 LEU A C 1
ATOM 585 O O . LEU A 1 88 ? -21.313 -4.034 17.210 1.00 83.88 88 LEU A O 1
ATOM 589 N N . LEU A 1 89 ? -21.032 -3.566 19.386 1.00 84.25 89 LEU A N 1
ATOM 590 C CA . LEU A 1 89 ? -20.105 -2.460 19.164 1.00 84.25 89 LEU A CA 1
ATOM 591 C C . LEU A 1 89 ? -18.769 -2.916 18.561 1.00 84.25 89 LEU A C 1
ATOM 593 O O . LEU A 1 89 ? -18.218 -2.214 17.715 1.00 84.25 89 LEU A O 1
ATOM 597 N N . LYS A 1 90 ? -18.271 -4.104 18.943 1.00 89.88 90 LYS A N 1
ATOM 598 C CA . LYS A 1 90 ? -17.085 -4.720 18.319 1.00 89.88 90 LYS A CA 1
ATOM 599 C C . LYS A 1 90 ? -17.276 -4.887 16.814 1.00 89.88 90 LYS A C 1
ATOM 601 O O . LYS A 1 90 ? -16.456 -4.403 16.038 1.00 89.88 90 LYS A O 1
ATOM 606 N N . TRP A 1 91 ? -18.369 -5.535 16.412 1.00 90.06 91 TRP A N 1
ATOM 607 C CA . TRP A 1 91 ? -18.680 -5.771 15.002 1.00 90.06 91 TRP A CA 1
ATOM 608 C C . TRP A 1 91 ? -18.935 -4.476 14.237 1.00 90.06 91 TRP A C 1
ATOM 610 O O . TRP A 1 91 ? -18.461 -4.337 13.113 1.00 90.06 91 TRP A O 1
ATOM 620 N N . LEU A 1 92 ? -19.606 -3.503 14.858 1.00 89.56 92 LEU A N 1
ATOM 621 C CA . LEU A 1 92 ? -19.819 -2.185 14.263 1.00 89.56 92 LEU A CA 1
ATOM 622 C C . LEU A 1 92 ? -18.487 -1.480 13.987 1.00 89.56 92 LEU A C 1
ATOM 624 O O . LEU A 1 92 ? -18.300 -0.930 12.905 1.00 89.56 92 LEU A O 1
ATOM 628 N N . LEU A 1 93 ? -17.541 -1.529 14.927 1.00 89.62 93 LEU A N 1
ATOM 629 C CA . LEU A 1 93 ? -16.232 -0.900 14.763 1.00 89.62 93 LEU A CA 1
ATOM 630 C C . LEU A 1 93 ? -15.386 -1.606 13.691 1.00 89.62 93 LEU A C 1
ATOM 632 O O . LEU A 1 93 ? -14.742 -0.932 12.889 1.00 89.62 93 LEU A O 1
ATOM 636 N N . ILE A 1 94 ? -15.436 -2.939 13.619 1.00 93.06 94 ILE A N 1
ATOM 637 C CA . ILE A 1 94 ? -14.800 -3.715 12.541 1.00 93.06 94 ILE A CA 1
ATOM 638 C C . ILE A 1 94 ? -15.401 -3.340 11.178 1.00 93.06 94 ILE A C 1
ATOM 640 O O . ILE A 1 94 ? -14.659 -3.039 10.243 1.00 93.06 94 ILE A O 1
ATOM 644 N N . ALA A 1 95 ? -16.731 -3.304 11.071 1.00 92.62 95 ALA A N 1
ATOM 645 C CA . ALA A 1 95 ? -17.429 -2.933 9.842 1.00 92.62 95 ALA A CA 1
ATOM 646 C C . ALA A 1 95 ? -17.120 -1.488 9.423 1.00 92.62 95 ALA A C 1
ATOM 648 O O . ALA A 1 95 ? -16.877 -1.227 8.248 1.00 92.62 95 ALA A O 1
ATOM 649 N N . LEU A 1 96 ? -17.058 -0.557 10.380 1.00 90.50 96 LEU A N 1
ATOM 650 C CA . LEU A 1 96 ? -16.653 0.825 10.132 1.00 90.50 96 LEU A CA 1
ATOM 651 C C . LEU A 1 96 ? -15.237 0.886 9.551 1.00 90.50 96 LEU A C 1
ATOM 653 O O . LEU A 1 96 ? -15.030 1.528 8.525 1.00 90.50 96 LEU A O 1
ATOM 657 N N . LEU A 1 97 ? -14.269 0.205 10.170 1.00 92.06 97 LEU A N 1
ATOM 658 C CA . LEU A 1 97 ? -12.890 0.175 9.675 1.00 92.06 97 LEU A CA 1
ATOM 659 C C . LEU A 1 97 ? -12.796 -0.437 8.275 1.00 92.06 97 LEU A C 1
ATOM 661 O O . LEU A 1 97 ? -12.059 0.089 7.444 1.00 92.06 97 LEU A O 1
ATOM 665 N N . LEU A 1 98 ? -13.575 -1.484 7.994 1.00 93.56 98 LEU A N 1
ATOM 666 C CA . LEU A 1 98 ? -13.659 -2.089 6.666 1.00 93.56 98 LEU A CA 1
ATOM 667 C C . LEU A 1 98 ? -14.215 -1.108 5.623 1.00 93.56 98 LEU A C 1
ATOM 669 O O . LEU A 1 98 ? -13.606 -0.920 4.572 1.00 93.56 98 LEU A O 1
ATOM 673 N N . VAL A 1 99 ? -15.337 -0.445 5.914 1.00 92.25 99 VAL A N 1
ATOM 674 C CA . VAL A 1 99 ? -15.955 0.537 5.005 1.00 92.25 99 VAL A CA 1
ATOM 675 C C . VAL A 1 99 ? -15.004 1.694 4.724 1.00 92.25 99 VAL A C 1
ATOM 677 O O . VAL A 1 99 ? -14.863 2.113 3.571 1.00 92.25 99 VAL A O 1
ATOM 680 N N . VAL A 1 100 ? -14.324 2.203 5.754 1.00 90.44 100 VAL A N 1
ATOM 681 C CA . VAL A 1 100 ? -13.362 3.290 5.571 1.00 90.44 100 VAL A CA 1
ATOM 682 C C . VAL A 1 100 ? -12.131 2.807 4.802 1.00 90.44 100 VAL A C 1
ATOM 684 O O . VAL A 1 100 ? -11.677 3.531 3.922 1.00 90.44 100 VAL A O 1
ATOM 687 N N . ALA A 1 101 ? -11.636 1.586 5.038 1.00 92.19 101 ALA A N 1
ATOM 688 C CA . ALA A 1 101 ? -10.549 1.001 4.252 1.00 92.19 101 ALA A CA 1
ATOM 689 C C . ALA A 1 101 ? -10.904 0.943 2.756 1.00 92.19 101 ALA A C 1
ATOM 691 O O . ALA A 1 101 ? -10.182 1.533 1.951 1.00 92.19 101 ALA A O 1
ATOM 692 N N . ILE A 1 102 ? -12.065 0.377 2.404 1.00 92.50 102 ILE A N 1
ATOM 693 C CA . ILE A 1 102 ? -12.550 0.297 1.013 1.00 92.50 102 ILE A CA 1
ATOM 694 C C . ILE A 1 102 ? -12.676 1.703 0.402 1.00 92.50 102 ILE A C 1
ATOM 696 O O . ILE A 1 102 ? -12.227 1.968 -0.717 1.00 92.50 102 ILE A O 1
ATOM 700 N N . SER A 1 103 ? -13.238 2.644 1.161 1.00 90.06 103 SER A N 1
ATOM 701 C CA . SER A 1 103 ? -13.445 4.027 0.713 1.00 90.06 103 SER A CA 1
ATOM 702 C C . SER A 1 103 ? -12.138 4.813 0.542 1.00 90.06 103 SER A C 1
ATOM 704 O O . SER A 1 103 ? -12.047 5.664 -0.344 1.00 90.06 103 SER A O 1
ATOM 706 N N . SER A 1 104 ? -11.117 4.523 1.355 1.00 88.38 104 SER A N 1
ATOM 707 C CA . SER A 1 104 ? -9.834 5.250 1.406 1.00 88.38 104 SER A CA 1
ATOM 708 C C . SER A 1 104 ? -8.921 5.032 0.196 1.00 88.38 104 SER A C 1
ATOM 710 O O . SER A 1 104 ? -7.846 5.627 0.106 1.00 88.38 104 SER A O 1
ATOM 712 N N . GLN A 1 105 ? -9.318 4.157 -0.723 1.00 84.81 105 GLN A N 1
ATOM 713 C CA . GLN A 1 105 ? -8.682 4.011 -2.029 1.00 84.81 105 GLN A CA 1
ATOM 714 C C . GLN A 1 105 ? -9.657 4.308 -3.161 1.00 84.81 105 GLN A C 1
ATOM 716 O O . GLN A 1 105 ? -9.273 4.891 -4.172 1.00 84.81 105 GLN A O 1
ATOM 721 N N . ASN A 1 106 ? -10.923 3.928 -2.984 1.00 84.00 106 ASN A N 1
ATOM 722 C CA . ASN A 1 106 ? -11.899 3.966 -4.057 1.00 84.00 106 ASN A CA 1
ATOM 723 C C . ASN A 1 106 ? -12.595 5.328 -4.226 1.00 84.00 106 ASN A C 1
ATOM 725 O O . ASN A 1 106 ? -12.968 5.693 -5.334 1.00 84.00 106 ASN A O 1
ATOM 729 N N . ILE A 1 107 ? -12.776 6.080 -3.136 1.00 83.88 107 ILE A N 1
ATOM 730 C CA . ILE A 1 107 ? -13.415 7.406 -3.167 1.00 83.88 107 ILE A CA 1
ATOM 731 C C . ILE A 1 107 ? -12.348 8.502 -3.134 1.00 83.88 107 ILE A C 1
ATOM 733 O O . ILE A 1 107 ? -12.324 9.385 -3.985 1.00 83.88 107 ILE A O 1
ATOM 737 N N . LEU A 1 108 ? -11.448 8.436 -2.152 1.00 78.00 108 LEU A N 1
ATOM 738 C CA . LEU A 1 108 ? -10.339 9.375 -1.979 1.00 78.00 108 LEU A CA 1
ATOM 739 C C . LEU A 1 108 ? -9.080 8.561 -1.687 1.00 78.00 108 LEU A C 1
ATOM 741 O O . LEU A 1 108 ? -9.105 7.869 -0.675 1.00 78.00 108 LEU A O 1
ATOM 745 N N . PRO A 1 109 ? -7.994 8.633 -2.485 1.00 77.88 109 PRO A N 1
ATOM 746 C CA . PRO A 1 109 ? -6.850 7.712 -2.395 1.00 77.88 109 PRO A CA 1
ATOM 747 C C . PRO A 1 109 ? -5.914 7.914 -1.177 1.00 77.88 109 PRO A C 1
ATOM 749 O O . PRO A 1 109 ? -4.696 7.805 -1.286 1.00 77.88 109 PRO A O 1
ATOM 752 N N . ILE A 1 110 ? -6.451 8.223 0.005 1.00 81.38 110 ILE A N 1
ATOM 753 C CA . ILE A 1 110 ? -5.719 8.612 1.224 1.00 81.38 110 ILE A CA 1
ATOM 754 C C . ILE A 1 110 ? -5.191 7.437 2.061 1.00 81.38 110 ILE A C 1
ATOM 756 O O . ILE A 1 110 ? -4.651 7.669 3.140 1.00 81.38 110 ILE A O 1
ATOM 760 N N . HIS A 1 111 ? -5.340 6.189 1.613 1.00 85.75 111 HIS A N 1
ATOM 761 C CA . HIS A 1 111 ? -5.021 4.977 2.384 1.00 85.75 111 HIS A CA 1
ATOM 762 C C . HIS A 1 111 ? -3.677 4.990 3.138 1.00 85.75 111 HIS A C 1
ATOM 764 O O . HIS A 1 111 ? -3.627 4.556 4.290 1.00 85.75 111 HIS A O 1
ATOM 770 N N . ILE A 1 112 ? -2.610 5.527 2.529 1.00 81.44 112 ILE A N 1
ATOM 771 C CA . ILE A 1 112 ? -1.264 5.614 3.132 1.00 81.44 112 ILE A CA 1
ATOM 772 C C . ILE A 1 112 ? -1.280 6.468 4.406 1.00 81.44 112 ILE A C 1
ATOM 774 O O . ILE A 1 112 ? -0.648 6.124 5.402 1.00 81.44 112 ILE A O 1
ATOM 778 N N . ALA A 1 113 ? -2.017 7.577 4.388 1.00 82.12 113 ALA A N 1
ATOM 779 C CA . ALA A 1 113 ? -2.103 8.499 5.514 1.00 82.12 113 ALA A CA 1
ATOM 780 C C . ALA A 1 113 ? -3.272 8.175 6.456 1.00 82.12 113 ALA A C 1
ATOM 782 O O . ALA A 1 113 ? -3.243 8.510 7.637 1.00 82.12 113 ALA A O 1
ATOM 783 N N . PHE A 1 114 ? -4.294 7.493 5.946 1.00 85.38 114 PHE A N 1
ATOM 784 C CA . PHE A 1 114 ? -5.495 7.142 6.685 1.00 85.38 114 PHE A CA 1
ATOM 785 C C . PHE A 1 114 ? -5.217 6.187 7.857 1.00 85.38 114 PHE A C 1
ATOM 787 O O . PHE A 1 114 ? -5.658 6.465 8.971 1.00 85.38 114 PHE A O 1
ATOM 794 N N . ILE A 1 115 ? -4.477 5.091 7.644 1.00 88.19 115 ILE A N 1
ATOM 795 C CA . ILE A 1 115 ? -4.178 4.112 8.707 1.00 88.19 115 ILE A CA 1
ATOM 796 C C . ILE A 1 115 ? -3.471 4.760 9.913 1.00 88.19 115 ILE A C 1
ATOM 798 O O . ILE A 1 115 ? -3.988 4.631 11.028 1.00 88.19 115 ILE A O 1
ATOM 802 N N . PRO A 1 116 ? -2.331 5.467 9.747 1.00 84.88 116 PRO A N 1
ATOM 803 C CA . PRO A 1 116 ? -1.645 6.095 10.875 1.00 84.88 116 PRO A CA 1
ATOM 804 C C . PRO A 1 116 ? -2.459 7.225 11.509 1.00 84.88 116 PRO A C 1
ATOM 806 O O . PRO A 1 116 ? -2.185 7.599 12.643 1.00 84.88 116 PRO A O 1
ATOM 809 N N . LEU A 1 117 ? -3.465 7.759 10.815 1.00 84.62 117 LEU A N 1
ATOM 810 C CA . LEU A 1 117 ? -4.339 8.782 11.366 1.00 84.62 117 LEU A CA 1
ATOM 811 C C . LEU A 1 117 ? -5.507 8.200 12.179 1.00 84.62 117 LEU A C 1
ATOM 813 O O . LEU A 1 117 ? -5.783 8.674 13.280 1.00 84.62 117 LEU A O 1
ATOM 817 N N . LEU A 1 118 ? -6.216 7.201 11.648 1.00 84.50 118 LEU A N 1
ATOM 818 C CA . LEU A 1 118 ? -7.441 6.682 12.263 1.00 84.50 118 LEU A CA 1
ATOM 819 C C . LEU A 1 118 ? -7.159 5.621 13.332 1.00 84.50 118 LEU A C 1
ATOM 821 O O . LEU A 1 118 ? -7.840 5.582 14.357 1.00 84.50 118 LEU A O 1
ATOM 825 N N . VAL A 1 119 ? -6.175 4.746 13.110 1.00 88.31 119 VAL A N 1
ATOM 826 C CA . VAL A 1 119 ? -5.954 3.595 13.997 1.00 88.31 119 VAL A CA 1
ATOM 827 C C . VAL A 1 119 ? -5.426 4.012 15.375 1.00 88.31 119 VAL A C 1
ATOM 829 O O . VAL A 1 119 ? -5.995 3.535 16.359 1.00 88.31 119 VAL A O 1
ATOM 832 N N . PRO A 1 120 ? -4.415 4.901 15.517 1.00 88.31 120 PRO A N 1
ATOM 833 C CA . PRO A 1 120 ? -3.868 5.233 16.834 1.00 88.31 120 PRO A CA 1
ATOM 834 C C . PRO A 1 120 ? -4.889 5.805 17.830 1.00 88.31 120 PRO A C 1
ATOM 836 O O . PRO A 1 120 ? -4.933 5.299 18.953 1.00 88.31 120 PRO A O 1
ATOM 839 N N . PRO A 1 121 ? -5.767 6.761 17.457 1.00 86.06 121 PRO A N 1
ATOM 840 C CA . PRO A 1 121 ? -6.822 7.253 18.350 1.00 86.06 121 PRO A CA 1
ATOM 841 C C . PRO A 1 121 ? -7.798 6.161 18.807 1.00 86.06 121 PRO A C 1
ATOM 843 O O . PRO A 1 121 ? -8.297 6.196 19.930 1.00 86.06 121 PRO A O 1
ATOM 846 N N . LEU A 1 122 ? -8.045 5.153 17.967 1.00 87.31 122 LEU A N 1
ATOM 847 C CA . LEU A 1 122 ? -8.945 4.045 18.285 1.00 87.31 122 LEU A CA 1
ATOM 848 C C . LEU A 1 122 ? -8.292 2.953 19.142 1.00 87.31 122 LEU A C 1
ATOM 850 O O . LEU A 1 122 ? -9.014 2.112 19.675 1.00 87.31 122 LEU A O 1
ATOM 854 N N . LEU A 1 123 ? -6.966 2.952 19.335 1.00 88.94 123 LEU A N 1
ATOM 855 C CA . LEU A 1 123 ? -6.268 1.892 20.081 1.00 88.94 123 LEU A CA 1
ATOM 856 C C . LEU A 1 123 ? -6.804 1.711 21.504 1.00 88.94 123 LEU A C 1
ATOM 858 O O . LEU A 1 123 ? -6.903 0.579 21.981 1.00 88.94 123 LEU A O 1
ATOM 862 N N . TYR A 1 124 ? -7.181 2.803 22.173 1.00 87.31 124 TYR A N 1
ATOM 863 C CA . TYR A 1 124 ? -7.765 2.729 23.512 1.00 87.31 124 TYR A CA 1
ATOM 864 C C . TYR A 1 124 ? -9.140 2.042 23.500 1.00 87.31 124 TYR A C 1
ATOM 866 O O . TYR A 1 124 ? -9.396 1.152 24.312 1.00 87.31 124 TYR A O 1
ATOM 874 N N . VAL A 1 125 ? -9.996 2.391 22.533 1.00 87.25 125 VAL A N 1
ATOM 875 C CA . VAL A 1 125 ? -11.327 1.787 22.341 1.00 87.25 125 VAL A CA 1
ATOM 876 C C . VAL A 1 125 ? -11.204 0.304 21.986 1.00 87.25 125 VAL A C 1
ATOM 878 O O . VAL A 1 125 ? -11.868 -0.535 22.594 1.00 87.25 125 VAL A O 1
ATOM 881 N N . LEU A 1 126 ? -10.301 -0.032 21.059 1.00 90.50 126 LEU A N 1
ATOM 882 C CA . LEU A 1 126 ? -9.986 -1.409 20.669 1.00 90.50 126 LEU A CA 1
ATOM 883 C C . LEU A 1 126 ? -9.530 -2.243 21.874 1.00 90.50 126 LEU A C 1
ATOM 885 O O . LEU A 1 126 ? -9.990 -3.369 22.058 1.00 90.50 126 LEU A O 1
ATOM 889 N N . SER A 1 127 ? -8.670 -1.671 22.722 1.00 89.69 127 SER A N 1
ATOM 890 C CA . SER A 1 127 ? -8.176 -2.318 23.942 1.00 89.69 127 SER A CA 1
ATOM 891 C C . SER A 1 127 ? -9.293 -2.554 24.965 1.00 89.69 127 SER A C 1
ATOM 893 O O . SER A 1 127 ? -9.431 -3.661 25.487 1.00 89.69 127 SER A O 1
ATOM 895 N N . LYS A 1 128 ? -10.153 -1.552 25.202 1.00 86.31 128 LYS A N 1
ATOM 896 C CA . LYS A 1 128 ? -11.325 -1.675 26.088 1.00 86.31 128 LYS A CA 1
ATOM 897 C C . LYS A 1 128 ? -12.305 -2.747 25.616 1.00 86.31 128 LYS A C 1
ATOM 899 O O . LYS A 1 128 ? -12.854 -3.472 26.439 1.00 86.31 128 LYS A O 1
ATOM 904 N N . LEU A 1 129 ? -12.489 -2.871 24.305 1.00 88.00 129 LEU A N 1
ATOM 905 C CA . LEU A 1 129 ? -13.317 -3.905 23.693 1.00 88.00 129 LEU A CA 1
ATOM 906 C C . LEU A 1 129 ? -12.600 -5.257 23.553 1.00 88.00 129 LEU A C 1
ATOM 908 O O . LEU A 1 129 ? -13.216 -6.201 23.059 1.00 88.00 129 LEU A O 1
ATOM 912 N N . GLN A 1 130 ? -11.340 -5.391 23.982 1.00 89.88 130 GLN A N 1
ATOM 913 C CA . GLN A 1 130 ? -10.549 -6.621 23.833 1.00 89.88 130 GLN A CA 1
ATOM 914 C C . GLN A 1 130 ? -10.558 -7.130 22.377 1.00 89.88 130 GLN A C 1
ATOM 916 O O . GLN A 1 130 ? -10.778 -8.313 22.119 1.00 89.88 130 GLN A O 1
ATOM 921 N N . LEU A 1 131 ? -10.418 -6.215 21.413 1.00 91.56 131 LEU A N 1
ATOM 922 C CA . LEU A 1 131 ? -10.317 -6.560 19.996 1.00 91.56 131 LEU A CA 1
ATOM 923 C C . LEU A 1 131 ? -8.880 -6.946 19.647 1.00 91.56 131 LEU A C 1
ATOM 925 O O . LEU A 1 131 ? -7.933 -6.230 19.982 1.00 91.56 131 LEU A O 1
ATOM 929 N N . ASP A 1 132 ? -8.724 -8.066 18.941 1.00 92.50 132 ASP A N 1
ATOM 930 C CA . ASP A 1 132 ? -7.421 -8.509 18.454 1.00 92.50 132 ASP A CA 1
ATOM 931 C C . ASP A 1 132 ? -6.911 -7.551 17.366 1.00 92.50 132 ASP A C 1
ATOM 933 O O . ASP A 1 132 ? -7.561 -7.314 16.346 1.00 92.50 132 ASP A O 1
ATOM 937 N N . ARG A 1 133 ? -5.706 -7.012 17.570 1.00 90.38 133 ARG A N 1
ATOM 938 C CA . ARG A 1 133 ? -5.035 -6.129 16.607 1.00 90.38 133 ARG A CA 1
ATOM 939 C C . ARG A 1 133 ? -4.716 -6.847 15.294 1.00 90.38 133 ARG A C 1
ATOM 941 O O . ARG A 1 133 ? -4.673 -6.190 14.258 1.00 90.38 133 ARG A O 1
ATOM 948 N N . ARG A 1 134 ? -4.517 -8.170 15.321 1.00 92.94 134 ARG A N 1
ATOM 949 C CA . ARG A 1 134 ? -4.308 -9.001 14.125 1.00 92.94 134 ARG A CA 1
ATOM 950 C C . ARG A 1 134 ? -5.556 -9.030 13.260 1.00 92.94 134 ARG A C 1
ATOM 952 O O . ARG A 1 134 ? -5.452 -8.812 12.063 1.00 92.94 134 ARG A O 1
ATOM 959 N N . LEU A 1 135 ? -6.729 -9.200 13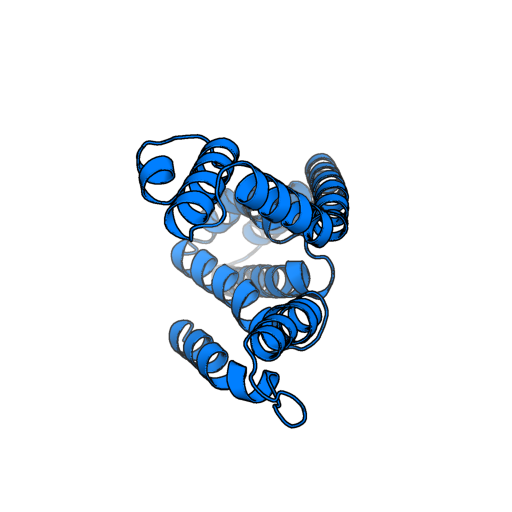.871 1.00 92.94 135 LEU A N 1
ATOM 960 C CA . LEU A 1 135 ? -8.003 -9.145 13.157 1.00 92.94 135 LEU A CA 1
ATOM 961 C C . LEU A 1 135 ? -8.203 -7.777 12.493 1.00 92.94 135 LEU A C 1
ATOM 963 O O . LEU A 1 135 ? -8.546 -7.715 11.317 1.00 92.94 135 LEU A O 1
ATOM 967 N N . ILE A 1 136 ? -7.914 -6.684 13.206 1.00 93.38 136 ILE A N 1
ATOM 968 C CA . ILE A 1 136 ? -7.973 -5.335 12.625 1.00 93.38 136 ILE A CA 1
ATOM 969 C C . ILE A 1 136 ? -7.002 -5.196 11.446 1.00 93.38 136 ILE A C 1
ATOM 971 O O . ILE A 1 136 ? -7.388 -4.663 10.409 1.00 93.38 136 ILE A O 1
ATOM 975 N N . ALA A 1 137 ? -5.772 -5.704 11.570 1.00 93.00 137 ALA A N 1
ATOM 976 C CA . ALA A 1 137 ? -4.813 -5.704 10.470 1.00 93.00 137 ALA A CA 1
ATOM 977 C C . ALA A 1 137 ? -5.334 -6.501 9.262 1.00 93.00 137 ALA A C 1
ATOM 979 O O . ALA A 1 137 ? -5.320 -5.968 8.159 1.00 93.00 137 ALA A O 1
ATOM 980 N N . CYS A 1 138 ? -5.872 -7.710 9.460 1.00 94.44 138 CYS A N 1
ATOM 981 C CA . CYS A 1 138 ? -6.451 -8.520 8.383 1.00 94.44 138 CYS A CA 1
ATOM 982 C C . CYS A 1 138 ? -7.613 -7.802 7.685 1.00 94.44 138 CYS A C 1
ATOM 984 O O . CYS A 1 138 ? -7.649 -7.744 6.459 1.00 94.44 138 CYS A O 1
ATOM 986 N N . VAL A 1 139 ? -8.527 -7.202 8.453 1.00 94.25 139 VAL A N 1
ATOM 987 C CA . VAL A 1 139 ? -9.680 -6.457 7.920 1.00 94.25 139 VAL A CA 1
ATOM 988 C C . VAL A 1 139 ? -9.232 -5.234 7.121 1.00 94.25 139 VAL A C 1
ATOM 990 O O . VAL A 1 139 ? -9.762 -4.989 6.039 1.00 94.25 139 VAL A O 1
ATOM 993 N N . LEU A 1 140 ? -8.243 -4.483 7.614 1.00 93.56 140 LEU A N 1
ATOM 994 C CA . LEU A 1 140 ? -7.683 -3.338 6.893 1.00 93.56 140 LEU A CA 1
ATOM 995 C C . LEU A 1 140 ? -6.950 -3.785 5.624 1.00 93.56 140 LEU A C 1
ATOM 997 O O . LEU A 1 140 ? -7.170 -3.209 4.565 1.00 93.56 140 LEU A O 1
ATOM 1001 N N . THR A 1 141 ? -6.116 -4.823 5.696 1.00 92.50 141 THR A N 1
ATOM 1002 C CA . THR A 1 141 ? -5.394 -5.364 4.536 1.00 92.50 141 THR A CA 1
ATOM 1003 C C . THR A 1 141 ? -6.361 -5.861 3.468 1.00 92.50 141 THR A C 1
ATOM 1005 O O . THR A 1 141 ? -6.209 -5.501 2.303 1.00 92.50 141 THR A O 1
ATOM 1008 N N . PHE A 1 142 ? -7.386 -6.621 3.851 1.00 94.38 142 PHE A N 1
ATOM 1009 C CA . PHE A 1 142 ? -8.432 -7.065 2.935 1.00 94.38 142 PHE A CA 1
ATOM 1010 C C . PHE A 1 142 ? -9.208 -5.884 2.342 1.00 94.38 142 PHE A C 1
ATOM 1012 O O . PHE A 1 142 ? -9.339 -5.782 1.125 1.00 94.38 142 PHE A O 1
ATOM 1019 N N . GLY A 1 143 ? -9.676 -4.965 3.191 1.00 93.00 143 GLY A N 1
ATOM 1020 C CA . GLY A 1 143 ? -10.446 -3.790 2.783 1.00 93.00 143 GLY A CA 1
ATOM 1021 C C . GLY A 1 143 ? -9.673 -2.811 1.905 1.00 93.00 143 GLY A C 1
ATOM 1022 O O . GLY A 1 143 ? -10.289 -2.002 1.227 1.00 93.00 143 GLY A O 1
ATOM 1023 N N . LEU A 1 144 ? -8.344 -2.874 1.899 1.00 91.69 144 LEU A N 1
ATOM 1024 C CA . LEU A 1 144 ? -7.502 -2.092 1.000 1.00 91.69 144 LEU A CA 1
ATOM 1025 C C . LEU A 1 144 ? -7.190 -2.862 -0.280 1.00 91.69 144 LEU A C 1
ATOM 1027 O O . LEU A 1 144 ? -7.394 -2.340 -1.366 1.00 91.69 144 LEU A O 1
ATOM 1031 N N . ILE A 1 145 ? -6.705 -4.099 -0.165 1.00 91.50 145 ILE A N 1
ATOM 1032 C CA . ILE A 1 145 ? -6.129 -4.824 -1.299 1.00 91.50 145 ILE A CA 1
ATOM 1033 C C . ILE A 1 145 ? -7.194 -5.390 -2.235 1.00 91.50 145 ILE A C 1
ATOM 1035 O O . ILE A 1 145 ? -7.134 -5.184 -3.446 1.00 91.50 145 ILE A O 1
ATOM 1039 N N . THR A 1 146 ? -8.187 -6.083 -1.685 1.00 93.19 146 THR A N 1
ATOM 1040 C CA . THR A 1 146 ? -9.197 -6.780 -2.490 1.00 93.19 146 THR A CA 1
ATOM 1041 C C . THR A 1 146 ? -10.003 -5.824 -3.383 1.00 93.19 146 THR A C 1
ATOM 1043 O O . THR A 1 146 ? -10.210 -6.154 -4.553 1.00 93.19 146 THR A O 1
ATOM 1046 N N . PRO A 1 147 ? -10.425 -4.62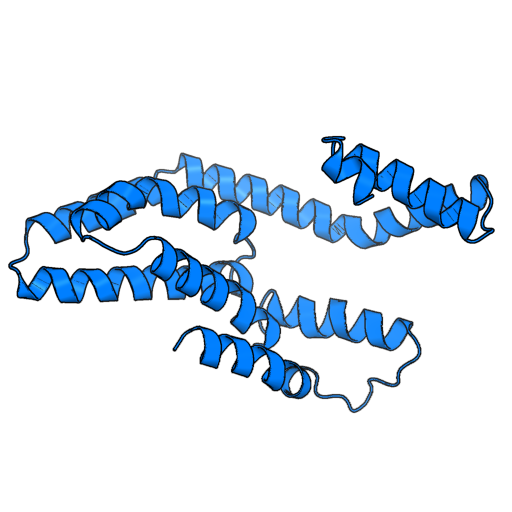6 -2.918 1.00 91.62 147 PRO A N 1
ATOM 1047 C CA . PRO A 1 147 ? -11.170 -3.692 -3.757 1.00 91.62 147 PRO A CA 1
ATOM 1048 C C . PRO A 1 147 ? -10.403 -3.204 -4.978 1.00 91.62 147 PRO A C 1
ATOM 1050 O O . PRO A 1 147 ? -10.973 -3.233 -6.061 1.00 91.62 147 PRO A O 1
ATOM 1053 N N . TYR A 1 148 ? -9.135 -2.790 -4.852 1.00 88.31 148 TYR A N 1
ATOM 1054 C CA . TYR A 1 148 ? -8.415 -2.281 -6.026 1.00 88.31 148 TYR A CA 1
ATOM 1055 C C . TYR A 1 148 ? -8.099 -3.388 -7.039 1.00 88.31 148 TYR A C 1
ATOM 1057 O O . TYR A 1 148 ? -7.919 -3.105 -8.220 1.00 88.31 148 TYR A O 1
ATOM 1065 N N . MET A 1 149 ? -8.021 -4.643 -6.583 1.00 89.94 149 MET A N 1
ATOM 1066 C CA . MET A 1 149 ? -7.815 -5.794 -7.458 1.00 89.94 149 MET A CA 1
ATOM 1067 C C . MET A 1 149 ? -9.064 -6.135 -8.273 1.00 89.94 149 MET A C 1
ATOM 1069 O O . MET A 1 149 ? -8.932 -6.618 -9.389 1.00 89.94 149 MET A O 1
ATOM 1073 N N . PHE A 1 150 ? -10.266 -5.923 -7.736 1.00 88.94 150 PHE A N 1
ATOM 1074 C CA . PHE A 1 150 ? -11.489 -6.466 -8.336 1.00 88.94 150 PHE A CA 1
ATOM 1075 C C . PHE A 1 150 ? -12.501 -5.413 -8.801 1.00 88.94 150 PHE A C 1
ATOM 1077 O O . PHE A 1 150 ? -13.242 -5.654 -9.750 1.00 88.94 150 PHE A O 1
ATOM 1084 N N . LEU A 1 151 ? -12.565 -4.254 -8.145 1.00 89.62 151 LEU A N 1
ATOM 1085 C CA . LEU A 1 151 ? -13.545 -3.214 -8.445 1.00 89.62 151 LEU A CA 1
ATOM 1086 C C . LEU A 1 151 ? -12.921 -2.156 -9.373 1.00 89.62 151 LEU A C 1
ATOM 1088 O O . LEU A 1 151 ? -12.035 -1.423 -8.934 1.00 89.62 151 LEU A O 1
ATOM 1092 N N . PRO A 1 152 ? -13.397 -1.998 -10.625 1.00 85.00 152 PRO A N 1
ATOM 1093 C CA . PRO A 1 152 ? -12.855 -1.037 -11.592 1.00 85.00 152 PRO A CA 1
ATOM 1094 C C . PRO A 1 152 ? -13.386 0.387 -11.351 1.00 85.00 152 PRO A C 1
ATOM 1096 O O . PRO A 1 152 ? -13.826 1.083 -12.261 1.00 85.00 152 PRO A O 1
ATOM 1099 N N . VAL A 1 153 ? -13.382 0.817 -10.096 1.00 87.31 153 VAL A N 1
ATOM 1100 C CA . VAL A 1 153 ? -13.783 2.152 -9.647 1.00 87.31 153 VAL A CA 1
ATOM 1101 C C . VAL A 1 153 ? -12.610 2.791 -8.908 1.00 87.31 153 VAL A C 1
ATOM 1103 O O . VAL A 1 153 ? -11.691 2.088 -8.485 1.00 87.31 153 VAL A O 1
ATOM 1106 N N . GLY A 1 154 ? -12.594 4.123 -8.803 1.00 85.94 154 GLY A N 1
ATOM 1107 C CA . GLY A 1 154 ? -11.558 4.848 -8.062 1.00 85.94 154 GLY A CA 1
ATOM 1108 C C . GLY A 1 154 ? -10.131 4.430 -8.425 1.00 85.94 154 GLY A C 1
ATOM 1109 O O . GLY A 1 154 ? -9.781 4.313 -9.599 1.00 85.94 154 GLY A O 1
ATOM 1110 N N . PHE A 1 155 ? -9.313 4.153 -7.404 1.00 84.19 155 PHE A N 1
ATOM 1111 C CA . PHE A 1 155 ? -7.961 3.623 -7.599 1.00 84.19 155 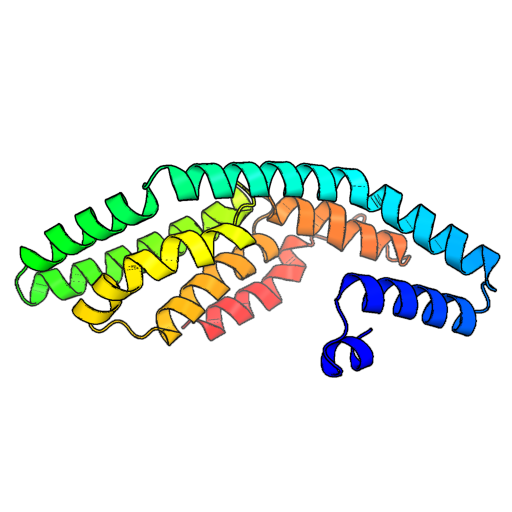PHE A CA 1
ATOM 1112 C C . PHE A 1 155 ? -7.927 2.224 -8.233 1.00 84.19 155 PHE A C 1
ATOM 1114 O O . PHE A 1 155 ? -6.975 1.926 -8.946 1.00 84.19 155 PHE A O 1
ATOM 1121 N N . GLY A 1 156 ? -8.940 1.376 -8.032 1.00 86.75 156 GLY A N 1
ATOM 1122 C CA . GLY A 1 156 ? -9.004 0.068 -8.693 1.00 86.75 156 GLY A CA 1
ATOM 1123 C C . GLY A 1 156 ? -9.111 0.191 -10.212 1.00 86.75 156 GLY A C 1
ATOM 1124 O O . GLY A 1 156 ? -8.410 -0.504 -10.938 1.00 86.75 156 GLY A O 1
ATOM 1125 N N . GLY A 1 157 ? -9.882 1.163 -10.707 1.00 86.12 157 GLY A N 1
ATOM 1126 C CA . GLY A 1 157 ? -9.929 1.494 -12.135 1.00 86.12 157 GLY A CA 1
ATOM 1127 C C . GLY A 1 157 ? -8.567 1.927 -12.690 1.00 86.12 157 GLY A C 1
ATOM 1128 O O . GLY A 1 157 ? -8.149 1.416 -13.728 1.00 86.12 157 GLY A O 1
ATOM 1129 N N . ILE A 1 158 ? -7.858 2.798 -11.960 1.00 85.62 158 ILE A N 1
ATOM 1130 C CA . ILE A 1 158 ? -6.506 3.264 -12.321 1.00 85.62 158 ILE A CA 1
ATOM 1131 C C . ILE A 1 158 ? -5.515 2.094 -12.311 1.00 85.62 158 ILE A C 1
ATOM 1133 O O . ILE A 1 158 ? -4.731 1.916 -13.239 1.00 85.62 158 ILE A O 1
ATOM 1137 N N . PHE A 1 159 ? -5.553 1.264 -11.270 1.00 86.94 159 PHE A N 1
ATOM 1138 C CA . PHE A 1 159 ? -4.668 0.115 -11.146 1.00 86.94 159 PHE A CA 1
ATOM 1139 C C . PHE A 1 159 ? -4.899 -0.901 -12.266 1.00 86.94 159 PHE A C 1
ATOM 1141 O O . PHE A 1 159 ? -3.936 -1.320 -12.900 1.00 86.94 159 PHE A O 1
ATOM 1148 N N . LEU A 1 160 ? -6.149 -1.284 -12.531 1.00 88.88 160 LEU A N 1
ATOM 1149 C CA . LEU A 1 160 ? -6.469 -2.319 -13.515 1.00 88.88 160 LEU A CA 1
ATOM 1150 C C . LEU A 1 160 ? -6.218 -1.843 -14.951 1.00 88.88 160 LEU A C 1
ATOM 1152 O O . LEU A 1 160 ? -5.602 -2.574 -15.726 1.00 88.88 160 LEU A O 1
ATOM 1156 N N . ASN A 1 161 ? -6.650 -0.626 -15.298 1.00 86.56 161 ASN A N 1
ATOM 1157 C CA . ASN A 1 161 ? -6.630 -0.143 -16.683 1.00 86.56 161 ASN A CA 1
ATOM 1158 C C . ASN A 1 161 ? -5.379 0.678 -17.019 1.00 86.56 161 ASN A C 1
ATOM 1160 O O . ASN A 1 161 ? -4.716 0.413 -18.021 1.00 86.56 161 ASN A O 1
ATOM 1164 N N . ASP A 1 162 ? -5.020 1.642 -16.173 1.00 83.81 162 ASP A N 1
ATOM 1165 C CA . ASP A 1 162 ? -3.966 2.610 -16.502 1.00 83.81 162 ASP A CA 1
ATOM 1166 C C . ASP A 1 162 ? -2.571 2.127 -16.092 1.00 83.81 162 ASP A C 1
ATOM 1168 O O . ASP A 1 162 ? -1.570 2.557 -16.663 1.00 83.81 162 ASP A O 1
ATOM 1172 N N . ILE A 1 163 ? -2.487 1.234 -15.101 1.00 85.50 163 ILE A N 1
ATOM 1173 C CA . ILE A 1 163 ? -1.220 0.668 -14.632 1.00 85.50 163 ILE A CA 1
ATOM 1174 C C . ILE A 1 163 ? -1.054 -0.749 -15.170 1.00 85.50 163 ILE A C 1
ATOM 1176 O O . ILE A 1 163 ? -0.137 -1.005 -15.945 1.00 85.50 163 ILE A O 1
ATOM 1180 N N . LEU A 1 164 ? -1.900 -1.690 -14.762 1.00 8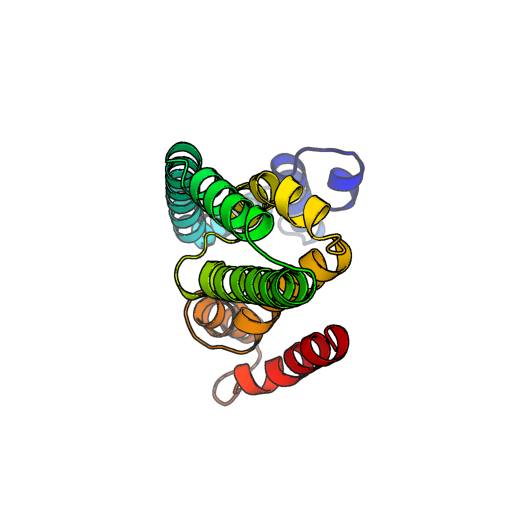7.75 164 LEU A N 1
ATOM 1181 C CA . LEU A 1 164 ? -1.682 -3.108 -15.027 1.00 87.75 164 LEU A CA 1
ATOM 1182 C C . LEU A 1 164 ? -1.835 -3.424 -16.517 1.00 87.75 164 LEU A C 1
ATOM 1184 O O . LEU A 1 164 ? -0.887 -3.922 -17.122 1.00 87.75 164 LEU A O 1
ATOM 1188 N N . LEU A 1 165 ? -2.965 -3.063 -17.130 1.00 88.00 165 LEU A N 1
ATOM 1189 C CA . LEU A 1 165 ? -3.177 -3.243 -18.569 1.00 88.00 165 LEU A CA 1
ATOM 1190 C C . LEU A 1 165 ? -2.152 -2.492 -19.420 1.00 88.00 165 LEU A C 1
ATOM 1192 O O . LEU A 1 165 ? -1.604 -3.076 -20.353 1.00 88.00 165 LEU A O 1
ATOM 1196 N N . ALA A 1 166 ? -1.848 -1.236 -19.087 1.00 85.88 166 ALA A N 1
ATOM 1197 C CA . ALA A 1 166 ? -0.862 -0.448 -19.825 1.00 85.88 166 ALA A CA 1
ATOM 1198 C C . ALA A 1 166 ? 0.544 -1.072 -19.783 1.00 85.88 166 ALA A C 1
ATOM 1200 O O . ALA A 1 166 ? 1.236 -1.102 -20.802 1.00 85.88 166 ALA A O 1
ATOM 1201 N N . ASN A 1 167 ? 0.966 -1.606 -18.630 1.00 87.38 167 ASN A N 1
ATOM 1202 C CA . ASN A 1 167 ? 2.255 -2.294 -18.503 1.00 87.38 167 ASN A CA 1
ATOM 1203 C C . ASN A 1 167 ? 2.268 -3.654 -19.217 1.00 87.38 167 ASN A C 1
ATOM 1205 O O . ASN A 1 167 ? 3.284 -4.037 -19.791 1.00 87.38 167 ASN A O 1
ATOM 1209 N N . VAL A 1 168 ? 1.151 -4.385 -19.217 1.00 88.50 168 VAL A N 1
ATOM 1210 C CA . VAL A 1 168 ? 1.031 -5.653 -19.957 1.00 88.50 168 VAL A CA 1
ATOM 1211 C C . VAL A 1 168 ? 1.079 -5.407 -21.469 1.00 88.50 168 VAL A C 1
ATOM 1213 O O . VAL A 1 168 ? 1.818 -6.089 -22.180 1.00 88.50 168 VAL A O 1
ATOM 1216 N N . ALA A 1 169 ? 0.361 -4.390 -21.950 1.00 87.94 169 ALA A N 1
ATOM 1217 C CA . ALA A 1 169 ? 0.364 -3.992 -23.354 1.00 87.94 169 ALA A CA 1
ATOM 1218 C C . ALA A 1 169 ? 1.747 -3.497 -23.807 1.00 87.94 169 ALA A C 1
ATOM 1220 O O . ALA A 1 169 ? 2.228 -3.887 -24.871 1.00 87.94 169 ALA A O 1
ATOM 1221 N N . SER A 1 170 ? 2.434 -2.689 -22.988 1.00 85.88 170 SER A N 1
ATOM 1222 C CA . SER A 1 170 ? 3.797 -2.228 -23.296 1.00 85.88 170 SER A CA 1
ATOM 1223 C C . SER A 1 170 ? 4.831 -3.359 -23.284 1.00 85.88 170 SER A C 1
ATOM 1225 O O . SER A 1 170 ? 5.841 -3.271 -23.981 1.00 85.88 170 SER A O 1
ATOM 1227 N N . GLY A 1 171 ? 4.553 -4.446 -22.558 1.00 85.69 171 GLY A N 1
ATOM 1228 C CA . GLY A 1 171 ? 5.311 -5.696 -22.599 1.00 85.69 171 GLY A CA 1
ATOM 1229 C C . GLY A 1 171 ? 5.098 -6.541 -23.864 1.00 85.69 171 GLY A C 1
ATOM 1230 O O . GLY A 1 171 ? 5.760 -7.567 -24.006 1.00 85.69 171 GLY A O 1
ATOM 1231 N N . GLY A 1 172 ? 4.212 -6.131 -24.781 1.00 85.62 172 GLY A N 1
ATOM 1232 C CA . GLY A 1 172 ? 3.980 -6.801 -26.066 1.00 85.62 172 GLY A CA 1
ATOM 1233 C C . GLY A 1 172 ? 2.861 -7.848 -26.069 1.00 85.62 172 GLY A C 1
ATOM 1234 O O . GLY A 1 172 ? 2.760 -8.619 -27.022 1.00 85.62 172 GLY A O 1
ATOM 1235 N N . VAL A 1 173 ? 2.027 -7.898 -25.027 1.00 86.44 173 VAL A N 1
ATOM 1236 C CA . VAL A 1 173 ? 0.857 -8.789 -24.959 1.00 86.44 173 VAL A CA 1
ATOM 1237 C C . VAL A 1 173 ? -0.373 -8.075 -25.528 1.00 86.44 173 VAL A C 1
ATOM 1239 O O . VAL A 1 173 ? -0.633 -6.928 -25.172 1.00 86.44 173 VAL A O 1
ATOM 1242 N N . ASP A 1 174 ? -1.152 -8.750 -26.380 1.00 82.69 174 ASP A N 1
ATOM 1243 C CA . ASP A 1 174 ? -2.425 -8.212 -26.876 1.00 82.69 174 ASP A CA 1
ATOM 1244 C C . ASP A 1 174 ? -3.474 -8.192 -25.754 1.00 82.69 174 ASP A C 1
ATOM 1246 O O . ASP A 1 174 ? -3.845 -9.228 -25.196 1.00 82.69 174 ASP A O 1
ATOM 1250 N N . THR A 1 175 ? -3.936 -6.993 -25.408 1.00 81.00 175 THR A N 1
ATOM 1251 C CA . THR A 1 175 ? -4.901 -6.745 -24.333 1.00 81.00 175 THR A CA 1
ATOM 1252 C C . THR A 1 175 ? -6.315 -6.453 -24.829 1.00 81.00 175 THR A C 1
ATOM 1254 O O . THR A 1 175 ? -7.215 -6.276 -24.007 1.00 81.00 175 THR A O 1
ATOM 1257 N N . SER A 1 176 ? -6.550 -6.470 -26.145 1.00 76.06 176 SER A N 1
ATOM 1258 C CA . SER A 1 176 ? -7.798 -6.009 -26.781 1.00 76.06 176 SER A CA 1
ATOM 1259 C C . SER A 1 176 ? -9.061 -6.761 -26.334 1.00 76.06 176 SER A C 1
ATOM 1261 O O . SER A 1 176 ? -10.158 -6.209 -26.381 1.00 76.06 176 SER A O 1
ATOM 1263 N N . SER A 1 177 ? -8.925 -8.012 -25.883 1.00 69.62 177 SER A N 1
ATOM 1264 C CA . SER A 1 177 ? -10.033 -8.859 -25.415 1.00 69.62 177 SER A CA 1
ATOM 1265 C C . SER A 1 177 ? -9.880 -9.345 -23.967 1.00 69.62 177 SER A C 1
ATOM 1267 O O . SER A 1 177 ? -10.601 -10.254 -23.548 1.00 69.62 177 SER A O 1
ATOM 1269 N N . LEU A 1 178 ? -8.925 -8.801 -23.202 1.00 78.44 178 LEU A N 1
ATOM 1270 C CA . LEU A 1 178 ? -8.658 -9.243 -21.832 1.00 78.44 178 LEU A CA 1
ATOM 1271 C C . LEU A 1 178 ? -9.553 -8.515 -20.825 1.00 78.44 178 LEU A C 1
ATOM 1273 O O . LEU A 1 178 ? -9.405 -7.323 -20.570 1.00 78.44 178 LEU A O 1
ATOM 1277 N N . ASP A 1 179 ? -10.442 -9.269 -20.181 1.00 81.12 179 ASP A N 1
ATOM 1278 C CA . ASP A 1 179 ? -11.175 -8.800 -19.007 1.00 81.12 179 ASP A CA 1
ATOM 1279 C C . ASP A 1 179 ? -10.294 -8.956 -17.761 1.00 81.12 179 ASP A C 1
ATOM 1281 O O . ASP A 1 179 ? -10.227 -10.010 -17.120 1.00 81.12 179 ASP A O 1
ATOM 1285 N N . VAL A 1 180 ? -9.567 -7.891 -17.437 1.00 83.62 180 VAL A N 1
ATOM 1286 C CA . VAL A 1 180 ? -8.603 -7.891 -16.331 1.00 83.62 180 VAL A CA 1
ATOM 1287 C C . VAL A 1 180 ? -9.271 -8.015 -14.970 1.00 83.62 180 VAL A C 1
ATOM 1289 O O . VAL A 1 180 ? -8.692 -8.618 -14.067 1.00 83.62 180 VAL A O 1
ATOM 1292 N N . SER A 1 181 ? -10.519 -7.567 -14.835 1.00 84.00 181 SER A N 1
ATOM 1293 C CA . SER A 1 181 ? -11.284 -7.762 -13.600 1.00 84.00 181 SER A CA 1
ATOM 1294 C C . SER A 1 181 ? -11.556 -9.250 -13.357 1.00 84.00 181 SER A C 1
ATOM 1296 O O . SER A 1 181 ? -11.437 -9.724 -12.227 1.00 84.00 181 SER A O 1
ATOM 1298 N N . LYS A 1 182 ? -11.835 -10.027 -14.417 1.00 86.25 182 LYS A N 1
ATOM 1299 C CA . LYS A 1 182 ? -11.948 -11.494 -14.314 1.00 86.25 182 LYS A CA 1
ATOM 1300 C C . LYS A 1 182 ? -10.622 -12.163 -13.980 1.00 86.25 182 LYS A C 1
ATOM 1302 O O . LYS A 1 182 ? -10.603 -13.061 -13.143 1.00 86.25 182 LYS A O 1
ATOM 1307 N N . ALA A 1 183 ? -9.520 -11.734 -14.594 1.00 87.25 183 ALA A N 1
ATOM 1308 C CA . ALA A 1 183 ? -8.200 -12.287 -14.283 1.00 87.25 183 ALA A CA 1
ATOM 1309 C C . ALA A 1 183 ? -7.822 -12.042 -12.810 1.00 87.25 183 ALA A C 1
ATOM 1311 O O . ALA A 1 183 ? -7.352 -12.945 -12.116 1.00 87.25 183 ALA A O 1
ATOM 1312 N N . MET A 1 184 ? -8.114 -10.843 -12.307 1.00 92.12 184 MET A N 1
ATOM 1313 C CA . MET A 1 184 ? -7.863 -10.458 -10.922 1.00 92.12 184 MET A CA 1
ATOM 1314 C C . MET A 1 184 ? -8.888 -11.008 -9.919 1.00 92.12 184 MET A C 1
ATOM 1316 O O . MET A 1 184 ? -8.666 -10.927 -8.709 1.00 92.12 184 MET A O 1
ATOM 1320 N N . ALA A 1 185 ? -9.965 -11.653 -10.379 1.00 90.31 185 ALA A N 1
ATOM 1321 C CA . ALA A 1 185 ? -10.902 -12.342 -9.497 1.00 90.31 185 ALA A CA 1
ATOM 1322 C C . ALA A 1 185 ? -10.236 -13.511 -8.752 1.00 90.31 185 ALA A C 1
ATOM 1324 O O . ALA A 1 185 ? -10.561 -13.758 -7.596 1.00 90.31 185 ALA A O 1
ATOM 1325 N N . ILE A 1 186 ? -9.270 -14.201 -9.371 1.00 92.38 186 ILE A N 1
ATOM 1326 C CA . ILE A 1 186 ? -8.532 -15.310 -8.742 1.00 92.38 186 ILE A CA 1
ATOM 1327 C C . ILE A 1 186 ? -7.758 -14.838 -7.494 1.00 92.38 186 ILE A C 1
ATOM 1329 O O . ILE A 1 186 ? -8.012 -15.371 -6.409 1.00 92.38 186 ILE A O 1
ATOM 1333 N N . PRO A 1 187 ? -6.851 -13.841 -7.576 1.00 92.38 187 PRO A N 1
ATOM 1334 C CA . PRO A 1 187 ? -6.173 -13.328 -6.388 1.00 92.38 187 PRO A CA 1
ATOM 1335 C C . PRO A 1 187 ? -7.144 -12.671 -5.395 1.00 92.38 187 PRO A C 1
ATOM 1337 O O . PRO A 1 187 ? -6.962 -12.832 -4.188 1.00 92.38 187 PRO A O 1
ATOM 1340 N N . ALA A 1 188 ? -8.210 -12.009 -5.861 1.00 92.19 188 ALA A N 1
ATOM 1341 C CA . ALA A 1 188 ? -9.228 -11.439 -4.976 1.00 92.19 188 ALA A CA 1
ATOM 1342 C C . ALA A 1 188 ? -9.983 -12.513 -4.166 1.00 92.19 188 ALA A C 1
ATOM 1344 O O . ALA A 1 188 ? -10.223 -12.332 -2.971 1.00 92.19 188 ALA A O 1
ATOM 1345 N N . LEU A 1 189 ? -10.305 -13.658 -4.776 1.00 92.88 189 LEU A N 1
ATOM 1346 C CA . LEU A 1 189 ? -10.873 -14.811 -4.073 1.00 92.88 189 LEU A CA 1
ATOM 1347 C C . LEU A 1 189 ? -9.884 -15.383 -3.057 1.00 92.88 189 LEU A C 1
ATOM 1349 O O . LEU A 1 189 ? -10.285 -15.697 -1.941 1.00 92.88 189 LEU A O 1
ATOM 1353 N N . GLY A 1 190 ? -8.594 -15.458 -3.396 1.00 93.19 190 GLY A N 1
ATOM 1354 C CA . GLY A 1 190 ? -7.549 -15.847 -2.445 1.00 93.19 190 GLY A CA 1
ATOM 1355 C C . GLY A 1 190 ? -7.516 -14.948 -1.203 1.00 93.19 190 GLY A C 1
ATOM 1356 O O . GLY A 1 190 ? -7.436 -15.448 -0.082 1.00 93.19 190 GLY A O 1
ATOM 1357 N N . MET A 1 191 ? -7.666 -13.633 -1.387 1.00 93.75 191 MET A N 1
ATOM 1358 C CA . MET A 1 191 ? -7.775 -12.676 -0.278 1.00 93.75 191 MET A CA 1
ATOM 1359 C C . MET A 1 191 ? -9.038 -12.890 0.566 1.00 93.75 191 MET A C 1
ATOM 1361 O O . MET A 1 191 ? -8.984 -12.737 1.784 1.00 93.75 191 MET A O 1
ATOM 1365 N N . LEU A 1 192 ? -10.164 -13.253 -0.059 1.00 91.50 192 LEU A N 1
ATOM 1366 C CA . LEU A 1 192 ? -11.408 -13.573 0.647 1.00 91.50 192 LEU A CA 1
ATOM 1367 C C . LEU A 1 192 ? -11.272 -14.855 1.477 1.00 91.50 192 LEU A C 1
ATOM 1369 O O . LEU A 1 192 ? -11.626 -14.850 2.652 1.00 91.50 192 LEU A O 1
ATOM 1373 N N . PHE A 1 193 ? -10.718 -15.922 0.900 1.00 92.69 193 PHE A N 1
ATOM 1374 C CA . PHE A 1 193 ? -10.452 -17.167 1.625 1.00 92.69 193 PHE A CA 1
ATOM 1375 C C . PHE A 1 193 ? -9.449 -16.979 2.764 1.00 92.69 193 PHE A C 1
ATOM 1377 O O . PHE A 1 193 ? -9.591 -17.626 3.788 1.00 92.69 193 PHE A O 1
ATOM 1384 N N . GLY A 1 194 ? -8.459 -16.096 2.610 1.00 88.44 194 GLY A N 1
ATOM 1385 C CA . GLY A 1 194 ? -7.517 -15.776 3.686 1.00 88.44 194 GLY A CA 1
ATOM 1386 C C . GLY A 1 194 ? -8.107 -14.922 4.815 1.00 88.44 194 GLY A C 1
ATOM 1387 O O . GLY A 1 194 ? -7.500 -14.838 5.881 1.00 88.44 194 GLY A O 1
ATOM 1388 N N . LEU A 1 195 ? -9.249 -14.262 4.587 1.00 87.88 195 LEU A N 1
ATOM 1389 C CA . LEU A 1 195 ? -9.954 -13.476 5.604 1.00 87.88 195 LEU A CA 1
ATOM 1390 C C . LEU A 1 195 ? -10.904 -14.333 6.459 1.00 87.88 195 LEU A C 1
ATOM 1392 O O . LEU A 1 195 ? -11.105 -14.002 7.629 1.00 87.88 195 LEU A O 1
ATOM 1396 N N . LEU A 1 196 ? -11.515 -15.359 5.854 1.00 84.12 196 LEU A N 1
ATOM 1397 C CA . LEU A 1 196 ? -12.452 -16.298 6.488 1.00 84.12 196 LEU A CA 1
ATOM 1398 C C . LEU A 1 196 ? -11.730 -17.295 7.404 1.00 84.12 196 LEU A C 1
ATOM 1400 O O . LEU A 1 196 ? -12.306 -17.589 8.475 1.00 84.12 196 LEU A O 1
#